Protein 6WT4 (pdb70)

Foldseek 3Di:
DVLLVLLCCCVPQAVVQQVVQVVVVPDPQAAEAEAQDQFLVCLDPVLVVLLVVLLVVQAWDWDWDAGDDDDDHPDRIYIWTDHPPDRYTYDYSPSLNCQLVVLPVPVVSRVVSNVSSVVNVVNNVVVCVVVVNPSHYFYAYSNRHTD/DVLLVLLCCCVVVPVVQQVVQVVVVPDVAAAEAEAADQDPVCLDPVLVVLLVVLLVVQQWDWDWGAGPDDDDDPDGIDTWTDHPPDSYTYDYSPSLNCLVVVHVSVSSVSSVVNVVSNVVVCVVVVNPSHYHYAYSNRHD

InterPro domains:
  IPR046876 Prokaryotic STING domain [PF20300] (81-212)

Structure (mmCIF, N/CA/C/O backbone):
data_6WT4
#
_entry.id   6WT4
#
_cell.length_a   121.848
_cell.length_b   121.848
_cell.length_c   48.160
_cell.angle_alpha   90.000
_cell.angle_beta   90.000
_cell.angle_gamma   90.000
#
_symmetry.space_group_name_H-M   'I 4'
#
loop_
_entity.id
_entity.type
_entity.pdbx_description
1 polymer 'Bacterial STING'
2 non-polymer "2-amino-9-[(2R,3R,3aS,5R,7aR,9R,10R,10aS,12R,14aR)-9-(6-amino-9H-purin-9-yl)-3,5,10,12-tetrahydroxy-5,12-dioxidooctahydro-2H,7H-difuro[3,2-d:3',2'-j][1,3,7,9,2,8]tetraoxadiphosphacyclododecin-2-yl]-1,9-dihydro-6H-purin-6-one"
3 non-polymer 'SULFATE ION'
4 water water
#
loop_
_atom_site.group_PDB
_atom_site.id
_atom_site.type_symbol
_atom_site.label_atom_id
_atom_site.label_alt_id
_atom_site.label_comp_id
_atom_site.label_asym_id
_atom_site.label_entity_id
_atom_site.label_seq_id
_atom_site.pdbx_PDB_ins_code
_atom_site.Cartn_x
_atom_site.Cartn_y
_atom_site.Cartn_z
_atom_site.occupancy
_atom_site.B_iso_or_equiv
_atom_site.auth_seq_id
_atom_site.auth_comp_id
_atom_site.auth_asym_id
_atom_site.auth_atom_id
_atom_site.pdbx_PDB_model_num
ATOM 1 N N . SER A 1 6 ? 63.18341 36.90180 34.04570 1.000 65.18287 79 SER A N 1
ATOM 2 C CA . SER A 1 6 ? 62.23774 37.94153 33.66125 1.000 58.96073 79 SER A CA 1
ATOM 3 C C . SER A 1 6 ? 60.85835 37.36690 33.36010 1.000 61.89741 79 SER A C 1
ATOM 4 O O . SER A 1 6 ? 60.73184 36.37447 32.63818 1.000 61.50400 79 SER A O 1
ATOM 7 N N . PRO A 1 7 ? 59.81761 37.99313 33.91393 1.000 51.02125 80 PRO A N 1
ATOM 8 C CA . PRO A 1 7 ? 58.45877 37.53038 33.59594 1.000 43.33600 80 PRO A CA 1
ATOM 9 C C . PRO A 1 7 ? 58.06625 37.86192 32.17446 1.000 38.17241 80 PRO A C 1
ATOM 10 O O . PRO A 1 7 ? 57.36822 37.07346 31.52236 1.000 41.60757 80 PRO A O 1
ATOM 14 N N . ALA A 1 8 ? 58.49054 39.02604 31.67726 1.000 34.38902 81 ALA A N 1
ATOM 15 C CA . ALA A 1 8 ? 58.12022 39.43362 30.32831 1.000 35.31321 81 ALA A CA 1
ATOM 16 C C . ALA A 1 8 ? 58.79197 38.56773 29.27580 1.000 37.32132 81 ALA A C 1
ATOM 17 O O . ALA A 1 8 ? 58.21299 38.33905 28.20982 1.000 33.72982 81 ALA A O 1
ATOM 19 N N . PHE A 1 9 ? 60.01464 38.09863 29.54284 1.000 35.76909 82 PHE A N 1
ATOM 20 C CA . PHE A 1 9 ? 60.67920 37.20936 28.59420 1.000 34.35139 82 PHE A CA 1
ATOM 21 C C . PHE A 1 9 ? 59.88667 35.92211 28.40886 1.000 35.01292 82 PHE A C 1
ATOM 22 O O . PHE A 1 9 ? 59.76454 35.41540 27.28871 1.000 34.68936 82 PHE A O 1
ATOM 30 N N . ALA A 1 10 ? 59.35138 35.37290 29.50091 1.000 37.71897 83 ALA A N 1
ATOM 31 C CA . ALA A 1 10 ? 58.54328 34.16215 29.39622 1.000 40.99296 83 ALA A CA 1
ATOM 32 C C . ALA A 1 10 ? 57.30179 34.40421 28.55191 1.000 37.10666 83 ALA A C 1
ATOM 33 O O . ALA A 1 10 ? 56.93490 33.56757 27.71688 1.000 32.83086 83 ALA A O 1
ATOM 35 N N . LEU A 1 11 ? 56.64619 35.54824 28.74716 1.000 34.92134 84 LEU A N 1
ATOM 36 C CA . LEU A 1 11 ? 55.45370 35.84438 27.96418 1.000 30.32882 84 LEU A CA 1
ATOM 37 C C . LEU A 1 11 ? 55.79679 36.02329 26.49192 1.000 33.67046 84 LEU A C 1
ATOM 38 O O . LEU A 1 11 ? 55.05790 35.55713 25.61983 1.000 32.25764 84 LEU A O 1
ATOM 43 N N . ALA A 1 12 ? 56.92730 36.67441 26.19577 1.000 30.47800 85 ALA A N 1
ATOM 44 C CA . ALA A 1 12 ? 57.35731 36.82395 24.80705 1.000 27.96893 85 ALA A CA 1
ATOM 45 C C . ALA A 1 12 ? 57.66824 35.47766 24.16968 1.000 31.23070 85 ALA A C 1
ATOM 46 O O . ALA A 1 12 ? 57.35928 35.25677 22.99362 1.000 30.85255 85 ALA A O 1
ATOM 48 N N . VAL A 1 13 ? 58.30670 34.57526 24.91879 1.000 31.01537 86 VAL A N 1
ATOM 49 C CA . VAL A 1 13 ? 58.65671 33.27174 24.35889 1.000 32.05388 86 VAL A CA 1
ATOM 50 C C . VAL A 1 13 ? 57.39782 32.49262 24.00220 1.000 32.87585 86 VAL A C 1
ATOM 51 O O . VAL A 1 13 ? 57.30426 31.89152 22.92320 1.000 38.68392 86 VAL A O 1
ATOM 55 N N . GLY A 1 14 ? 56.40887 32.49140 24.89622 1.000 33.78924 87 GLY A N 1
ATOM 56 C CA . GLY A 1 14 ? 55.16527 31.80075 24.59178 1.000 36.75091 87 GLY A CA 1
ATOM 57 C C . GLY A 1 14 ? 54.43581 32.42991 23.42199 1.000 38.85791 87 GLY A C 1
ATOM 58 O O . GLY A 1 14 ? 53.91045 31.72789 22.55446 1.000 35.49365 87 GLY A O 1
ATOM 59 N N . TYR A 1 15 ? 54.40939 33.76381 23.37558 1.000 35.55581 88 TYR A N 1
ATOM 60 C CA . TYR A 1 15 ? 53.78411 34.46513 22.26008 1.000 30.33000 88 TYR A CA 1
ATOM 61 C C . TYR A 1 15 ? 54.47522 34.13762 20.94247 1.000 35.53369 88 TYR A C 1
ATOM 62 O O . TYR A 1 15 ? 53.81292 33.93952 19.91810 1.000 35.16385 88 TYR A O 1
ATOM 71 N N . PHE A 1 16 ? 55.80504 34.05880 20.94612 1.000 33.47645 89 PHE A N 1
ATOM 72 C CA . PHE A 1 16 ? 56.50761 33.73654 19.70952 1.000 32.66423 89 PHE A CA 1
ATOM 73 C C . PHE A 1 16 ? 56.37467 32.25696 19.36828 1.000 33.86493 89 PHE A C 1
ATOM 74 O O . PHE A 1 16 ? 56.02207 31.90285 18.23707 1.000 37.27867 89 PHE A O 1
ATOM 82 N N . LYS A 1 17 ? 56.63628 31.37825 20.33840 1.000 35.49503 90 LYS A N 1
ATOM 83 C CA . LYS A 1 17 ? 56.72705 29.95489 20.02651 1.000 39.98823 90 LYS A CA 1
ATOM 84 C C . LYS A 1 17 ? 55.36473 29.31801 19.79387 1.000 42.25177 90 LYS A C 1
ATOM 85 O O . LYS A 1 17 ? 55.26323 28.35862 19.02188 1.000 40.41891 90 LYS A O 1
ATOM 91 N N . ASN A 1 18 ? 54.31528 29.81422 20.44112 1.000 33.61745 91 ASN A N 1
ATOM 92 C CA . ASN A 1 18 ? 52.99835 29.20550 20.30392 1.000 36.39426 91 ASN A CA 1
ATOM 93 C C . ASN A 1 18 ? 52.07640 29.95620 19.35339 1.000 41.42262 91 ASN A C 1
ATOM 94 O O . ASN A 1 18 ? 50.97668 29.46909 19.07641 1.000 37.41737 91 ASN A O 1
ATOM 99 N N . PHE A 1 19 ? 52.49184 31.11056 18.83122 1.000 36.02743 92 PHE A N 1
ATOM 100 C CA . PHE A 1 19 ? 51.59541 31.89901 17.99112 1.000 34.52206 92 PHE A CA 1
ATOM 101 C C . PHE A 1 19 ? 52.29739 32.46866 16.76120 1.000 37.10950 92 PHE A C 1
ATOM 102 O O . PHE A 1 19 ? 51.99177 32.06719 15.63439 1.000 37.56594 92 PHE A O 1
ATOM 110 N N . ILE A 1 20 ? 53.24419 33.39126 16.95808 1.000 35.57675 93 ILE A N 1
ATOM 111 C CA . ILE A 1 20 ? 53.86383 34.07369 15.82127 1.000 33.94914 93 ILE A CA 1
ATOM 112 C C . ILE A 1 20 ? 54.60685 33.08543 14.93112 1.000 36.71053 93 ILE A C 1
ATOM 113 O O . ILE A 1 20 ? 54.38927 33.03556 13.71373 1.000 41.49274 93 ILE A O 1
ATOM 118 N N . PHE A 1 21 ? 55.50879 32.29639 15.51690 1.000 35.57309 94 PHE A N 1
ATOM 119 C CA . PHE A 1 21 ? 56.31178 31.37854 14.70859 1.000 36.12600 94 PHE A CA 1
ATOM 120 C C . PHE A 1 21 ? 55.47055 30.32992 13.99167 1.000 37.08107 94 PHE A C 1
ATOM 121 O O . PHE A 1 21 ? 55.67814 30.13382 12.78164 1.000 39.83480 94 PHE A O 1
ATOM 129 N N . PRO A 1 22 ? 54.53893 29.62039 14.64518 1.000 40.84903 95 PRO A N 1
ATOM 130 C CA . PRO A 1 22 ? 53.69267 28.67929 13.88418 1.000 44.30923 95 PRO A CA 1
ATOM 131 C C . PRO A 1 22 ? 52.88562 29.34817 12.78722 1.000 39.81998 95 PRO A C 1
ATOM 132 O O . PRO A 1 22 ? 52.74386 28.78565 11.69418 1.000 42.80137 95 PRO A O 1
ATOM 136 N N . ALA A 1 23 ? 52.33892 30.53588 13.05645 1.000 38.30746 96 ALA A N 1
ATOM 137 C CA . ALA A 1 23 ? 51.50686 31.21351 12.06691 1.000 40.56869 96 ALA A CA 1
ATOM 138 C C . ALA A 1 23 ? 52.29898 31.53743 10.80682 1.000 40.99280 96 ALA A C 1
ATOM 139 O O . ALA A 1 23 ? 51.87958 31.20304 9.69264 1.000 44.18386 96 ALA A O 1
ATOM 141 N N . ILE A 1 24 ? 53.45537 32.18612 10.96309 1.000 39.85816 97 ILE A N 1
ATOM 142 C CA . ILE A 1 24 ? 54.21279 32.61367 9.79167 1.000 40.88351 97 ILE A CA 1
ATOM 143 C C . ILE A 1 24 ? 54.81263 31.41388 9.06783 1.000 46.40416 97 ILE A C 1
ATOM 144 O O . ILE A 1 24 ? 54.92656 31.41838 7.83574 1.000 48.15930 97 ILE A O 1
ATOM 149 N N . THR A 1 25 ? 55.17800 30.36041 9.80234 1.000 44.04080 98 THR A N 1
ATOM 150 C CA . THR A 1 25 ? 55.71943 29.16839 9.15731 1.000 43.79560 98 THR A CA 1
ATOM 151 C C . THR A 1 25 ? 54.64577 28.44704 8.35433 1.000 48.98225 98 THR A C 1
ATOM 152 O O . THR A 1 25 ? 54.90418 27.97775 7.23950 1.000 50.41411 98 THR A O 1
ATOM 156 N N . GLN A 1 26 ? 53.43239 28.35969 8.90142 1.000 47.86778 99 GLN A N 1
ATOM 157 C CA . GLN A 1 26 ? 52.33441 27.72141 8.18414 1.000 48.20774 99 GLN A CA 1
ATOM 158 C C . GLN A 1 26 ? 51.98022 28.49900 6.92335 1.000 55.62882 99 GLN A C 1
ATOM 159 O O . GLN A 1 26 ? 51.82797 27.91793 5.84201 1.000 60.58076 99 GLN A O 1
ATOM 165 N N . ILE A 1 27 ? 51.84375 29.82127 7.04831 1.000 50.22026 100 ILE A N 1
ATOM 166 C CA . ILE A 1 27 ? 51.43760 30.64885 5.91540 1.000 51.15173 100 ILE A CA 1
ATOM 167 C C . ILE A 1 27 ? 52.43944 30.52816 4.77463 1.000 51.72901 100 ILE A C 1
ATOM 168 O O . ILE A 1 27 ? 52.05893 30.47527 3.59834 1.000 59.42648 100 ILE A O 1
ATOM 173 N N . LYS A 1 28 ? 53.73372 30.48558 5.10041 1.000 54.61680 101 LYS A N 1
ATOM 174 C CA . LYS A 1 28 ? 54.74699 30.34444 4.05945 1.000 63.46203 101 LYS A CA 1
ATOM 175 C C . LYS A 1 28 ? 54.58678 29.02606 3.31412 1.000 68.81954 101 LYS A C 1
ATOM 176 O O . LYS A 1 28 ? 54.71595 28.97954 2.08512 1.000 75.99084 101 LYS A O 1
ATOM 182 N N . GLU A 1 29 ? 54.29131 27.94445 4.03934 1.000 68.90565 102 GLU A N 1
ATOM 183 C CA . GLU A 1 29 ? 54.09234 26.65605 3.38662 1.000 72.94083 102 GLU A CA 1
ATOM 184 C C . GLU A 1 29 ? 52.82578 26.64116 2.54271 1.000 74.46647 102 GLU A C 1
ATOM 185 O O . GLU A 1 29 ? 52.78288 25.96854 1.50700 1.000 74.82310 102 GLU A O 1
ATOM 191 N N . ASN A 1 30 ? 51.79351 27.37691 2.95752 1.000 77.67222 103 ASN A N 1
ATOM 192 C CA . ASN A 1 30 ? 50.54402 27.40932 2.20805 1.000 80.57882 103 ASN A CA 1
ATOM 193 C C . ASN A 1 30 ? 50.68071 28.08429 0.84911 1.000 83.42559 103 ASN A C 1
ATOM 194 O O . ASN A 1 30 ? 49.74498 28.00821 0.04571 1.000 82.96037 103 ASN A O 1
ATOM 199 N N . GLY A 1 31 ? 51.80413 28.74157 0.57240 1.000 89.92547 104 GLY A N 1
ATOM 200 C CA . GLY A 1 31 ? 52.02572 29.30503 -0.74400 1.000 93.51996 104 GLY A CA 1
ATOM 201 C C . GLY A 1 31 ? 52.40026 30.77223 -0.76374 1.000 97.13693 104 GLY A C 1
ATOM 202 O O . GLY A 1 31 ? 52.92492 31.26315 -1.76823 1.000 100.26829 104 GLY A O 1
ATOM 203 N N . GLU A 1 32 ? 52.13104 31.48886 0.32521 1.000 92.87897 105 GLU A N 1
ATOM 204 C CA . GLU A 1 32 ? 52.45117 32.90930 0.37177 1.000 88.50469 105 GLU A CA 1
ATOM 205 C C . GLU A 1 32 ? 53.95503 33.09780 0.53212 1.000 85.66362 105 GLU A C 1
ATOM 206 O O . GLU A 1 32 ? 54.57650 32.50382 1.41886 1.000 80.97300 105 GLU A O 1
ATOM 212 N N . VAL A 1 33 ? 54.54201 33.91681 -0.33995 1.000 84.83924 106 VAL A N 1
ATOM 213 C CA . VAL A 1 33 ? 55.99103 34.07905 -0.38973 1.000 87.92644 106 VAL A CA 1
ATOM 214 C C . VAL A 1 33 ? 56.41628 35.31265 0.39302 1.000 86.78080 106 VAL A C 1
ATOM 215 O O . VAL A 1 33 ? 57.53752 35.37284 0.90964 1.000 84.68714 106 VAL A O 1
ATOM 219 N N . ASN A 1 34 ? 55.53287 36.30315 0.49099 1.000 83.85567 107 ASN A N 1
ATOM 220 C CA . ASN A 1 34 ? 55.82915 37.54695 1.20297 1.000 82.11970 107 ASN A CA 1
ATOM 221 C C . ASN A 1 34 ? 54.69888 37.90862 2.16192 1.000 71.55437 107 ASN A C 1
ATOM 222 O O . ASN A 1 34 ? 54.10745 38.98792 2.06422 1.000 72.51930 107 ASN A O 1
ATOM 227 N N . PRO A 1 35 ? 54.37938 37.03566 3.11653 1.000 60.56046 108 PRO A N 1
ATOM 228 C CA . PRO A 1 35 ? 53.36315 37.38623 4.10812 1.000 57.27173 108 PRO A CA 1
ATOM 229 C C . PRO A 1 35 ? 53.94747 38.26216 5.20310 1.000 57.54708 108 PRO A C 1
ATOM 230 O O . PRO A 1 35 ? 55.11165 38.12916 5.58954 1.000 52.26855 108 PRO A O 1
ATOM 234 N N . LYS A 1 36 ? 53.11757 39.17747 5.69795 1.000 51.97925 109 LYS A N 1
ATOM 235 C CA . LYS A 1 36 ? 53.51776 40.12437 6.72907 1.000 50.44075 109 LYS A CA 1
ATOM 236 C C . LYS A 1 36 ? 52.58154 40.00966 7.92193 1.000 47.07268 109 LYS A C 1
ATOM 237 O O . LYS A 1 36 ? 51.35778 40.05195 7.76233 1.000 47.47758 109 LYS A O 1
ATOM 243 N N . ILE A 1 37 ? 53.15753 39.85279 9.10905 1.000 46.61074 110 ILE A N 1
ATOM 244 C CA . ILE A 1 37 ? 52.42749 39.96886 10.36382 1.000 40.32756 110 ILE A CA 1
ATOM 245 C C . ILE A 1 37 ? 52.95747 41.20147 11.07519 1.000 36.15310 110 ILE A C 1
ATOM 246 O O . ILE A 1 37 ? 54.13239 41.24998 11.46102 1.000 38.52643 110 ILE A O 1
ATOM 251 N N . CYS A 1 38 ? 52.10587 42.20316 11.23624 1.000 37.36692 111 CYS A N 1
ATOM 252 C CA . CYS A 1 38 ? 52.47463 43.40025 11.97372 1.000 38.04397 111 CYS A CA 1
ATOM 253 C C . CYS A 1 38 ? 51.96584 43.25530 13.39935 1.000 39.35049 111 CYS A C 1
ATOM 254 O O . CYS A 1 38 ? 50.77287 43.02210 13.61775 1.000 37.83772 111 CYS A O 1
ATOM 257 N N . ILE A 1 39 ? 52.87443 43.37072 14.35577 1.000 35.72245 112 ILE A N 1
ATOM 258 C CA . ILE A 1 39 ? 52.57515 43.19722 15.76967 1.000 35.99489 112 ILE A CA 1
ATOM 259 C C . ILE A 1 39 ? 52.46518 44.57849 16.39236 1.000 35.18496 112 ILE A C 1
ATOM 260 O O . ILE A 1 39 ? 53.42057 45.36375 16.34831 1.000 36.31263 112 ILE A O 1
ATOM 265 N N . TYR A 1 40 ? 51.30571 44.87832 16.97192 1.000 31.87348 113 TYR A N 1
ATOM 266 C CA . TYR A 1 40 ? 51.13861 46.14566 17.67350 1.000 30.57202 113 TYR A CA 1
ATOM 267 C C . TYR A 1 40 ? 52.14331 46.25755 18.81401 1.000 37.67848 113 TYR A C 1
ATOM 268 O O . TYR A 1 40 ? 52.30096 45.32926 19.61372 1.000 34.03800 113 TYR A O 1
ATOM 277 N N . LYS A 1 41 ? 52.83144 47.40055 18.88572 1.000 33.90785 114 LYS A N 1
ATOM 278 C CA . LYS A 1 41 ? 53.85567 47.64370 19.90123 1.000 32.10130 114 LYS A CA 1
ATOM 279 C C . LYS A 1 41 ? 53.48083 48.88487 20.70142 1.000 35.41995 114 LYS A C 1
ATOM 280 O O . LYS A 1 41 ? 53.87107 50.01163 20.34847 1.000 33.77764 114 LYS A O 1
ATOM 286 N N . PRO A 1 42 ? 52.72143 48.73227 21.78085 1.000 33.18606 115 PRO A N 1
ATOM 287 C CA . PRO A 1 42 ? 52.41403 49.88228 22.63124 1.000 37.85228 115 PRO A CA 1
ATOM 288 C C . PRO A 1 42 ? 53.61794 50.26595 23.47268 1.000 40.89839 115 PRO A C 1
ATOM 289 O O . PRO A 1 42 ? 54.51988 49.46348 23.72590 1.000 41.42966 115 PRO A O 1
ATOM 293 N N . LYS A 1 43 ? 53.62155 51.52224 23.89876 1.000 42.23978 116 LYS A N 1
ATOM 294 C CA . LYS A 1 43 ? 54.63735 52.04379 24.80530 1.000 49.70264 116 LYS A CA 1
ATOM 295 C C . LYS A 1 43 ? 54.10658 52.32506 26.19747 1.000 46.96992 116 LYS A C 1
ATOM 296 O O . LYS A 1 43 ? 54.75299 51.96810 27.18461 1.000 49.54166 116 LYS A O 1
ATOM 302 N N . HIS A 1 44 ? 52.93739 52.94336 26.29667 1.000 45.68622 117 HIS A N 1
ATOM 303 C CA . HIS A 1 44 ? 52.42891 53.46627 27.55261 1.000 43.34546 117 HIS A CA 1
ATOM 304 C C . HIS A 1 44 ? 51.34069 52.56903 28.12386 1.000 40.53265 117 HIS A C 1
ATOM 305 O O . HIS A 1 44 ? 50.66025 51.84148 27.39535 1.000 41.92854 117 HIS A O 1
ATOM 312 N N . PHE A 1 45 ? 51.17699 52.64565 29.44750 1.000 42.04277 118 PHE A N 1
ATOM 313 C CA . PHE A 1 45 ? 50.19117 51.81462 30.12787 1.000 41.56358 118 PHE A CA 1
ATOM 314 C C . PHE A 1 45 ? 48.79071 52.03120 29.56870 1.000 37.95582 118 PHE A C 1
ATOM 315 O O . PHE A 1 45 ? 48.02201 51.07840 29.42381 1.000 35.12911 118 PHE A O 1
ATOM 323 N N . ASP A 1 46 ? 48.43710 53.28070 29.25466 1.000 38.03280 119 ASP A N 1
ATOM 324 C CA . ASP A 1 46 ? 47.08716 53.57133 28.77754 1.000 33.52304 119 ASP A CA 1
ATOM 325 C C . ASP A 1 46 ? 46.78886 52.96717 27.41178 1.000 33.49099 119 ASP A C 1
ATOM 326 O O . ASP A 1 46 ? 45.61605 52.91256 27.02000 1.000 39.72655 119 ASP A O 1
ATOM 331 N N . GLU A 1 47 ? 47.79969 52.49799 26.68003 1.000 35.28672 120 GLU A N 1
ATOM 332 C CA . GLU A 1 47 ? 47.51861 51.80998 25.42720 1.000 34.85197 120 GLU A CA 1
ATOM 333 C C . GLU A 1 47 ? 46.98878 50.39974 25.64007 1.000 31.95891 120 GLU A C 1
ATOM 334 O O . GLU A 1 47 ? 46.54671 49.76932 24.67321 1.000 33.97708 120 GLU A O 1
ATOM 340 N N . LEU A 1 48 ? 47.01185 49.90084 26.87160 1.000 33.39305 121 LEU A N 1
ATOM 341 C CA . LEU A 1 48 ? 46.45372 48.59505 27.19411 1.000 38.12367 121 LEU A CA 1
ATOM 342 C C . LEU A 1 48 ? 45.01146 48.67225 27.68002 1.000 39.16375 121 LEU A C 1
ATOM 343 O O . LEU A 1 48 ? 44.44118 47.64126 28.04963 1.000 45.39183 121 LEU A O 1
ATOM 348 N N . THR A 1 49 ? 44.40498 49.85548 27.67936 1.000 37.27921 122 THR A N 1
ATOM 349 C CA . THR A 1 49 ? 43.05206 49.99549 28.19038 1.000 31.56959 122 THR A CA 1
ATOM 350 C C . THR A 1 49 ? 42.02096 49.63394 27.12407 1.000 31.80630 122 THR A C 1
ATOM 351 O O . THR A 1 49 ? 42.31909 49.53855 25.92951 1.000 36.61619 122 THR A O 1
ATOM 355 N N . SER A 1 50 ? 40.77633 49.44334 27.58035 1.000 38.43619 1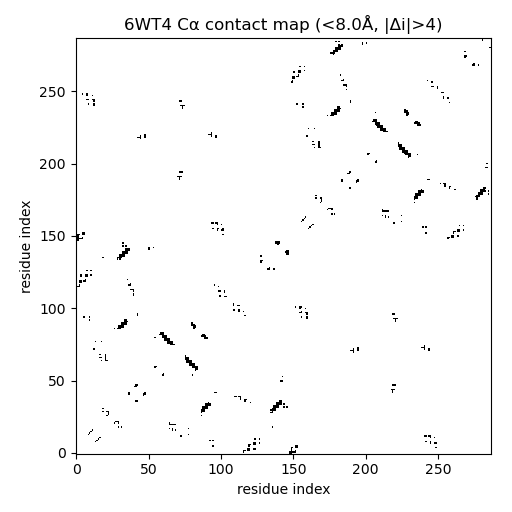23 SER A N 1
ATOM 356 C CA . SER A 1 50 ? 39.68551 49.13073 26.66345 1.000 39.63828 123 SER A CA 1
ATOM 357 C C . SER A 1 50 ? 39.49442 50.22642 25.62883 1.000 36.01233 123 SER A C 1
ATOM 358 O O . SER A 1 50 ? 39.13465 49.93644 24.48287 1.000 35.61010 123 SER A O 1
ATOM 361 N N . THR A 1 51 ? 39.72760 51.48517 26.01262 1.000 36.14014 124 THR A N 1
ATOM 362 C CA . THR A 1 51 ? 39.55651 52.58888 25.07546 1.000 41.19260 124 THR A CA 1
ATOM 363 C C . THR A 1 51 ? 40.49562 52.44866 23.88772 1.000 35.45419 124 THR A C 1
ATOM 364 O O . THR A 1 51 ? 40.07949 52.62337 22.73578 1.000 38.33025 124 THR A O 1
ATOM 368 N N . ASN A 1 52 ? 41.76172 52.10885 24.14467 1.000 32.30589 125 ASN A N 1
ATOM 369 C CA . ASN A 1 52 ? 42.71262 51.96190 23.04768 1.000 29.44638 125 ASN A CA 1
ATOM 370 C C . ASN A 1 52 ? 42.45786 50.68267 22.25988 1.000 30.92885 125 ASN A C 1
ATOM 371 O O . ASN A 1 52 ? 42.61683 50.66327 21.03466 1.000 32.23969 125 ASN A O 1
ATOM 376 N N . ILE A 1 53 ? 42.07092 49.60200 22.94293 1.000 33.79688 126 ILE A N 1
ATOM 377 C CA . ILE A 1 53 ? 41.72757 48.36711 22.23867 1.000 30.96016 126 ILE A CA 1
ATOM 378 C C . ILE A 1 53 ? 40.54177 48.59351 21.30976 1.000 35.08339 126 ILE A C 1
ATOM 379 O O . ILE A 1 53 ? 40.55260 48.16059 20.15006 1.000 33.93678 126 ILE A O 1
ATOM 384 N N . ASP A 1 54 ? 39.50433 49.28604 21.79659 1.000 33.56628 127 ASP A N 1
ATOM 385 C CA . ASP A 1 54 ? 38.35238 49.56966 20.94704 1.000 35.43368 127 ASP A CA 1
ATOM 386 C C . ASP A 1 54 ? 38.73356 50.46376 19.77473 1.000 37.92432 127 ASP A C 1
ATOM 387 O O . ASP A 1 54 ? 38.17413 50.32482 18.68177 1.000 36.44626 127 ASP A O 1
ATOM 392 N N . MET A 1 55 ? 39.68552 51.37622 19.97681 1.000 33.97921 128 MET A N 1
ATOM 393 C CA . MET A 1 55 ? 40.16176 52.20130 18.87049 1.000 34.31346 128 MET A CA 1
ATOM 394 C C . MET A 1 55 ? 40.77899 51.33449 17.78322 1.000 34.32699 128 MET A C 1
ATOM 395 O O . MET A 1 55 ? 40.50293 51.51674 16.59258 1.000 34.22736 128 MET A O 1
ATOM 400 N N . ILE A 1 56 ? 41.62531 50.38469 18.18034 1.000 33.31858 129 ILE A N 1
ATOM 401 C CA . ILE A 1 56 ? 42.30020 49.52712 17.21139 1.000 29.75906 129 ILE A CA 1
ATOM 402 C C . ILE A 1 56 ? 41.30188 48.61434 16.51394 1.000 33.17210 129 ILE A C 1
ATOM 403 O O . ILE A 1 56 ? 41.39071 48.38516 15.29939 1.000 37.78114 129 ILE A O 1
ATOM 408 N N . LYS A 1 57 ? 40.32255 48.09682 17.25796 1.000 32.33934 130 LYS A N 1
ATOM 409 C CA . LYS A 1 57 ? 39.31734 47.23435 16.64717 1.000 31.95259 130 LYS A CA 1
ATOM 410 C C . LYS A 1 57 ? 38.50418 47.98517 15.59945 1.000 32.71450 130 LYS A C 1
ATOM 411 O O . LYS A 1 57 ? 38.19774 47.43815 14.53142 1.000 36.44367 130 LYS A O 1
ATOM 417 N N . ALA A 1 58 ? 38.13665 49.23519 15.89029 1.000 38.95046 131 ALA A N 1
ATOM 418 C CA . ALA A 1 58 ? 37.44994 50.05517 14.89783 1.000 38.36199 131 ALA A CA 1
ATOM 419 C C . ALA A 1 58 ? 38.33844 50.29857 13.68624 1.000 36.44309 131 ALA A C 1
ATOM 420 O O . ALA A 1 58 ? 37.87893 50.22414 12.53900 1.000 39.59615 131 ALA A O 1
ATOM 422 N N . GLU A 1 59 ? 39.62059 50.57680 13.92836 1.000 35.80936 132 GLU A N 1
ATOM 423 C CA . GLU A 1 59 ? 40.55998 50.83946 12.84535 1.000 33.01627 132 GLU A CA 1
ATOM 424 C C . GLU A 1 59 ? 40.74773 49.61537 11.96245 1.000 34.86133 132 GLU A C 1
ATOM 425 O O . GLU A 1 59 ? 40.83342 49.73124 10.73408 1.000 34.68660 132 GLU A O 1
ATOM 431 N N . LEU A 1 60 ? 40.83138 48.43439 12.57306 1.000 32.63466 133 LEU A N 1
ATOM 432 C CA . LEU A 1 60 ? 40.91720 47.20785 11.79093 1.000 34.51949 133 LEU A CA 1
ATOM 433 C C . LEU A 1 60 ? 39.70968 47.05672 10.87609 1.000 37.27418 133 LEU A C 1
ATOM 434 O O . LEU A 1 60 ? 39.85400 46.72240 9.69533 1.000 34.22157 133 LEU A O 1
ATOM 439 N N . THR A 1 61 ? 38.51170 47.32798 11.39587 1.000 37.52557 134 THR A N 1
ATOM 440 C CA . THR A 1 61 ? 37.31508 47.24234 10.56754 1.000 39.05218 134 THR A CA 1
ATOM 441 C C . THR A 1 61 ? 37.35652 48.26125 9.43679 1.000 37.74173 134 THR A C 1
ATOM 442 O O . THR A 1 61 ? 37.04856 47.93308 8.28426 1.000 37.11729 134 THR A O 1
ATOM 446 N N . ASN A 1 62 ? 37.75362 49.49963 9.74499 1.000 38.39714 135 ASN A N 1
ATOM 447 C CA . ASN A 1 62 ? 37.79059 50.54167 8.72460 1.000 40.09263 135 ASN A CA 1
ATOM 448 C C . ASN A 1 62 ? 38.74175 50.17732 7.59396 1.000 40.19655 135 ASN A C 1
ATOM 449 O O . ASN A 1 62 ? 38.48012 50.49517 6.42895 1.000 46.23369 135 ASN A O 1
ATOM 454 N N . LYS A 1 63 ? 39.84779 49.51057 7.91570 1.000 35.46766 136 LYS A N 1
ATOM 455 C CA . LYS A 1 63 ? 40.83741 49.10786 6.92618 1.000 38.84908 136 LYS A CA 1
ATOM 456 C C . LYS A 1 63 ? 40.59700 47.70392 6.38572 1.000 41.82458 136 LYS A C 1
ATOM 457 O O . LYS A 1 63 ? 41.49440 47.13275 5.75889 1.000 40.80788 136 LYS A O 1
ATOM 463 N N . LYS A 1 64 ? 39.40982 47.14274 6.62097 1.000 40.98933 137 LYS A N 1
ATOM 464 C CA . LYS A 1 64 ? 38.96487 45.89109 6.00206 1.000 40.05380 137 LYS A CA 1
ATOM 465 C C . LYS A 1 64 ? 39.80101 44.68998 6.45123 1.000 42.48338 137 LYS A C 1
ATOM 466 O O . LYS A 1 64 ? 40.09783 43.79471 5.65716 1.000 41.03522 137 LYS A O 1
ATOM 472 N N . TYR A 1 65 ? 40.17580 44.65870 7.72711 1.000 36.04775 138 TYR A N 1
ATOM 473 C CA . TYR A 1 65 ? 40.71201 43.44634 8.33356 1.000 33.44157 138 TYR A CA 1
ATOM 474 C C . TYR A 1 65 ? 39.58117 42.61614 8.92517 1.000 34.41512 138 TYR A C 1
ATOM 475 O O . TYR A 1 65 ? 38.60084 43.15573 9.44261 1.000 40.62069 138 TYR A O 1
ATOM 484 N N . ASN A 1 66 ? 39.73515 41.29457 8.86609 1.000 33.17896 139 ASN A N 1
ATOM 485 C CA . ASN A 1 66 ? 38.79725 40.37441 9.49179 1.000 35.07799 139 ASN A CA 1
ATOM 486 C C . ASN A 1 66 ? 39.56596 39.32606 10.27779 1.000 36.77345 139 ASN A C 1
ATOM 487 O O . ASN A 1 66 ? 40.60644 38.84004 9.82555 1.000 36.95791 139 ASN A O 1
ATOM 492 N N . LEU A 1 67 ? 39.03810 38.96967 11.44709 1.000 34.86951 140 LEU A N 1
ATOM 493 C CA . LEU A 1 67 ? 39.60929 37.89001 12.24550 1.000 32.50701 140 LEU A CA 1
ATOM 494 C C . LEU A 1 67 ? 39.42362 36.56102 11.52287 1.000 33.74892 140 LEU A C 1
ATOM 495 O O . LEU A 1 67 ? 38.29047 36.13132 11.28243 1.000 32.26052 140 LEU A O 1
ATOM 500 N N . SER A 1 68 ? 40.53300 35.90220 11.18995 1.000 31.40034 141 SER A N 1
ATOM 501 C CA . SER A 1 68 ? 40.51273 34.71828 10.34143 1.000 36.02501 141 SER A CA 1
ATOM 502 C C . SER A 1 68 ? 41.35211 33.60597 10.95401 1.000 37.00120 141 SER A C 1
ATOM 503 O O . SER A 1 68 ? 42.22660 33.84024 11.78576 1.000 35.43456 141 SER A O 1
ATOM 506 N N . GLU A 1 69 ? 41.07610 32.37957 10.53015 1.000 36.91949 142 GLU A N 1
ATOM 507 C CA . GLU A 1 69 ? 41.75660 31.22172 11.08332 1.000 35.41619 142 GLU A CA 1
ATOM 508 C C . GLU A 1 69 ? 42.99868 30.87614 10.27469 1.000 37.20657 142 GLU A C 1
ATOM 509 O O . GLU A 1 69 ? 43.07667 31.13156 9.07004 1.000 37.44094 142 GLU A O 1
ATOM 515 N N . ILE A 1 70 ? 43.97515 30.28883 10.96072 1.000 38.14170 143 ILE A N 1
ATOM 516 C CA . ILE A 1 70 ? 45.11969 29.63578 10.33283 1.000 36.77904 143 ILE A CA 1
ATOM 517 C C . ILE A 1 70 ? 45.16657 28.21840 10.88749 1.000 38.28429 143 ILE A C 1
ATOM 518 O O . ILE A 1 70 ? 45.40959 28.02632 12.08588 1.000 37.03460 143 ILE A O 1
ATOM 523 N N . ASN A 1 71 ? 44.92150 27.22773 10.03049 1.000 42.02496 144 ASN A N 1
ATOM 524 C CA . ASN A 1 71 ? 44.97400 25.83657 10.45932 1.000 40.07469 144 ASN A CA 1
ATOM 525 C C . ASN A 1 71 ? 46.41210 25.33473 10.41467 1.000 40.99267 144 ASN A C 1
ATOM 526 O O . ASN A 1 71 ? 47.08395 25.44497 9.38533 1.000 43.93500 144 ASN A O 1
ATOM 531 N N . LEU A 1 72 ? 46.88435 24.78556 11.53132 1.000 43.41581 145 LEU A N 1
ATOM 532 C CA . LEU A 1 72 ? 48.27249 24.35962 11.64884 1.000 40.95920 145 LEU A CA 1
ATOM 533 C C . LEU A 1 72 ? 48.41600 22.89017 11.26928 1.000 45.51692 145 LEU A C 1
ATOM 534 O O . LEU A 1 72 ? 47.65042 22.04230 11.73676 1.000 49.66164 145 LEU A O 1
ATOM 539 N N . SER A 1 73 ? 49.40211 22.60139 10.41715 1.000 47.42146 146 SER A N 1
ATOM 540 C CA . SER A 1 73 ? 49.72858 21.24121 10.00703 1.000 55.71709 146 SER A CA 1
ATOM 541 C C . SER A 1 73 ? 51.19404 20.90192 10.24756 1.000 66.06917 146 SER A C 1
ATOM 542 O O . SER A 1 73 ? 51.64275 19.82234 9.84217 1.000 72.04198 146 SER A O 1
ATOM 545 N N . LEU A 1 74 ? 51.94576 21.78767 10.89282 1.000 66.33752 147 LEU A N 1
ATOM 546 C CA . LEU A 1 74 ? 53.38179 21.62931 11.04326 1.000 72.64138 147 LEU A CA 1
ATOM 547 C C . LEU A 1 74 ? 53.71095 20.63416 12.15358 1.000 78.83326 147 LEU A C 1
ATOM 548 O O . LEU A 1 74 ? 52.86509 20.25966 12.97085 1.000 81.64702 147 LEU A O 1
ATOM 553 N N . LYS A 1 75 ? 54.97116 20.20850 12.17419 1.000 80.73597 148 LYS A N 1
ATOM 554 C CA . LYS A 1 75 ? 55.48658 19.43941 13.29410 1.000 84.38396 148 LYS A CA 1
ATOM 555 C C . LYS A 1 75 ? 55.47678 20.28885 14.56234 1.000 79.01986 148 LYS A C 1
ATOM 556 O O . LYS A 1 75 ? 55.48268 21.52188 14.51790 1.000 77.29989 148 LYS A O 1
ATOM 562 N N . GLY A 1 76 ? 55.45608 19.61325 15.70777 1.000 80.21504 149 GLY A N 1
ATOM 563 C CA . GLY A 1 76 ? 55.54507 20.31456 16.97300 1.000 81.76571 149 GLY A CA 1
ATOM 564 C C . GLY A 1 76 ? 54.45814 19.97500 17.97126 1.000 81.39627 149 GLY A C 1
ATOM 565 O O . GLY A 1 76 ? 53.29110 19.80250 17.60456 1.000 77.20185 149 GLY A O 1
ATOM 566 N N . ALA A 1 77 ? 54.83981 19.87603 19.24339 1.000 81.22955 150 ALA A N 1
ATOM 567 C CA . ALA A 1 77 ? 53.87969 19.63345 20.31209 1.000 74.68447 150 ALA A CA 1
ATOM 568 C C . ALA A 1 77 ? 52.96947 20.84481 20.46115 1.000 68.30932 150 ALA A C 1
ATOM 569 O O . ALA A 1 77 ? 53.43864 21.94843 20.75794 1.000 61.05691 150 ALA A O 1
ATOM 571 N N . ARG A 1 78 ? 51.67035 20.64190 20.25576 1.000 66.52718 151 ARG A N 1
ATOM 572 C CA . ARG A 1 78 ? 50.72405 21.74789 20.24592 1.000 63.93530 151 ARG A CA 1
ATOM 573 C C . ARG A 1 78 ? 49.36903 21.25629 20.72672 1.000 58.86522 151 ARG A C 1
ATOM 574 O O . ARG A 1 78 ? 48.84254 20.27114 20.20224 1.000 62.56504 151 ARG A O 1
ATOM 582 N N . ALA A 1 79 ? 48.81160 21.94417 21.72489 1.000 57.43039 152 ALA A N 1
ATOM 583 C CA . ALA A 1 79 ? 47.47278 21.61278 22.19338 1.000 58.92072 152 ALA A CA 1
ATOM 584 C C . ALA A 1 79 ? 46.39860 22.29959 21.36198 1.000 56.18077 152 ALA A C 1
ATOM 585 O O . ALA A 1 79 ? 45.27828 21.78958 21.26213 1.000 57.45927 152 ALA A O 1
ATOM 587 N N A ARG A 1 80 ? 46.72055 23.43354 20.73546 0.467 60.94197 153 ARG A N 1
ATOM 588 N N B ARG A 1 80 ? 46.71298 23.46012 20.80158 0.533 60.90900 153 ARG A N 1
ATOM 589 C CA A ARG A 1 80 ? 45.77607 24.20815 19.93245 0.467 59.51813 153 ARG A CA 1
ATOM 590 C CA B ARG A 1 80 ? 45.82037 24.18342 19.91256 0.533 59.58420 153 ARG A CA 1
ATOM 591 C C A ARG A 1 80 ? 46.24547 24.21762 18.48239 0.467 58.84396 153 ARG A C 1
ATOM 592 C C B ARG A 1 80 ? 46.32469 24.01447 18.49045 0.533 59.31314 153 ARG A C 1
ATOM 593 O O A ARG A 1 80 ? 47.33026 24.72903 18.18618 0.467 60.26687 153 ARG A O 1
ATOM 594 O O B ARG A 1 80 ? 47.51983 24.17941 18.22839 0.533 62.97320 153 ARG A O 1
ATOM 609 N N . ASP A 1 81 ? 45.42214 23.67769 17.57885 1.000 51.29289 154 ASP A N 1
ATOM 610 C CA . ASP A 1 81 ? 45.78336 23.53104 16.17521 1.000 48.59004 154 ASP A CA 1
ATOM 611 C C . ASP A 1 81 ? 45.20633 24.61745 15.27426 1.000 44.67272 154 ASP A C 1
ATOM 612 O O . ASP A 1 81 ? 45.50509 24.62776 14.07608 1.000 49.48455 154 ASP A O 1
ATOM 617 N N . ILE A 1 82 ? 44.39765 25.52976 15.80420 1.000 42.53229 155 ILE A N 1
ATOM 618 C CA . ILE A 1 82 ? 43.81332 26.60986 15.01620 1.000 38.05776 155 ILE A CA 1
ATOM 619 C C . ILE A 1 82 ? 44.24415 27.92568 15.64364 1.000 36.70026 155 ILE A C 1
ATOM 620 O O . ILE A 1 82 ? 43.99706 28.15881 16.83306 1.000 41.53490 155 ILE A O 1
ATOM 625 N N . LEU A 1 83 ? 44.88753 28.77831 14.85170 1.000 35.99393 156 LEU A N 1
ATOM 626 C CA . LEU A 1 83 ? 45.22477 30.13166 15.26993 1.000 31.65937 156 LEU A CA 1
ATOM 627 C C . LEU A 1 83 ? 44.24004 31.11335 14.64803 1.000 30.96126 156 LEU A C 1
ATOM 628 O O . LEU A 1 83 ? 43.68786 30.86267 13.57630 1.000 37.35373 156 LEU A O 1
ATOM 633 N N . THR A 1 84 ? 44.01861 32.23467 15.33229 1.000 34.66990 157 THR A N 1
ATOM 634 C CA . THR A 1 84 ? 43.14938 33.29796 14.84250 1.000 35.10156 157 THR A CA 1
ATOM 635 C C . THR A 1 84 ? 43.95320 34.58981 14.74561 1.000 32.22393 157 THR A C 1
ATOM 636 O O . THR A 1 84 ? 44.61755 34.98297 15.70915 1.000 38.52019 157 THR A O 1
ATOM 640 N N . LEU A 1 85 ? 43.89249 35.24205 13.58233 1.000 31.72847 158 LEU A N 1
ATOM 641 C CA . LEU A 1 85 ? 44.69313 36.42950 13.29182 1.000 35.95543 158 LEU A CA 1
ATOM 642 C C . LEU A 1 85 ? 43.86144 37.41443 12.48534 1.000 32.31743 158 LEU A C 1
ATOM 643 O O . LEU A 1 85 ? 43.12134 37.00829 11.58774 1.000 38.37775 158 LEU A O 1
ATOM 648 N N . ASN A 1 86 ? 44.00551 38.70867 12.77757 1.000 32.75999 159 ASN A N 1
ATOM 649 C CA . ASN A 1 86 ? 43.40756 39.72150 11.91658 1.000 30.59193 159 ASN A CA 1
ATOM 650 C C . ASN A 1 86 ? 44.12210 39.73087 10.57200 1.000 36.00571 159 ASN A C 1
ATOM 651 O O . ASN A 1 86 ? 45.34879 39.83841 10.51845 1.000 39.08212 159 ASN A O 1
ATOM 656 N N . LYS A 1 87 ? 43.35742 39.62016 9.48558 1.000 34.21944 160 LYS A N 1
ATOM 657 C CA . LYS A 1 87 ? 43.90946 39.50755 8.13921 1.000 35.60601 160 LYS A CA 1
ATOM 658 C C . LYS A 1 87 ? 43.26234 40.54475 7.23727 1.000 39.71826 160 LYS A C 1
ATOM 659 O O . LYS A 1 87 ? 42.03520 40.68822 7.23756 1.000 36.76792 160 LYS A O 1
ATOM 665 N N . LYS A 1 88 ? 44.07764 41.25695 6.46197 1.000 40.39003 161 LYS A N 1
ATOM 666 C CA . LYS A 1 88 ? 43.52600 42.24263 5.54388 1.000 44.62715 161 LYS A CA 1
ATOM 667 C C . LYS A 1 88 ? 42.87552 41.54552 4.35797 1.000 44.44043 161 LYS A C 1
ATOM 668 O O . LYS A 1 88 ? 43.36860 40.52634 3.86744 1.000 47.37102 161 LYS A O 1
ATOM 674 N N . SER A 1 89 ? 41.75694 42.10417 3.90312 1.000 44.42374 162 SER A N 1
ATOM 675 C CA . SER A 1 89 ? 40.96953 41.47785 2.84964 1.000 51.80430 162 SER A CA 1
ATOM 676 C C . SER A 1 89 ? 41.78301 41.31503 1.57111 1.000 57.08674 162 SER A C 1
ATOM 677 O O . SER A 1 89 ? 42.35701 42.27988 1.05762 1.000 58.03278 162 SER A O 1
ATOM 680 N N . LYS A 1 90 ? 41.83230 40.08222 1.06569 1.000 61.13942 163 LYS A N 1
ATOM 681 C CA . LYS A 1 90 ? 42.45165 39.72147 -0.20788 1.000 70.91492 163 LYS A CA 1
ATOM 682 C C . LYS A 1 90 ? 43.95690 39.97126 -0.24024 1.000 72.02173 163 LYS A C 1
ATOM 683 O O . LYS A 1 90 ? 44.58113 39.81725 -1.29725 1.000 70.61800 163 LYS A O 1
ATOM 689 N N . ILE A 1 91 ? 44.56281 40.33988 0.88531 1.000 68.59143 164 ILE A N 1
ATOM 690 C CA . ILE A 1 91 ? 45.96129 40.74846 0.93265 1.000 71.85573 164 ILE A CA 1
ATOM 691 C C . ILE A 1 91 ? 46.68253 39.92262 1.98965 1.000 70.39517 164 ILE A C 1
ATOM 692 O O . ILE A 1 91 ? 46.10625 39.58609 3.03035 1.000 75.07582 164 ILE A O 1
ATOM 697 N N . HIS A 1 92 ? 47.94510 39.59113 1.71595 1.000 64.27358 165 HIS A N 1
ATOM 698 C CA . HIS A 1 92 ? 48.73472 38.73612 2.59373 1.000 67.82393 165 HIS A CA 1
ATOM 699 C C . HIS A 1 92 ? 49.35547 39.52789 3.73877 1.000 63.03348 165 HIS A C 1
ATOM 700 O O . HIS A 1 92 ? 50.56236 39.42759 3.98344 1.000 58.07455 165 HIS A O 1
ATOM 707 N N . SER A 1 93 ? 48.54971 40.31901 4.44299 1.000 59.31866 166 SER A N 1
ATOM 708 C CA . SER A 1 93 ? 49.01799 41.08686 5.58811 1.000 51.62755 166 SER A CA 1
ATOM 709 C C . SER A 1 93 ? 48.15075 40.76114 6.79190 1.000 47.05628 166 SER A C 1
ATOM 710 O O . SER A 1 93 ? 46.92838 40.64552 6.67118 1.000 39.78599 166 SER A O 1
ATOM 713 N N . TYR A 1 94 ? 48.78852 40.61598 7.95020 1.000 42.84203 167 TYR A N 1
ATOM 714 C CA . TYR A 1 94 ? 48.10000 40.26147 9.18022 1.000 43.60271 167 TYR A CA 1
ATOM 715 C C . TYR A 1 94 ? 48.48885 41.23028 10.28660 1.000 37.59902 167 TYR A C 1
ATOM 716 O O . TYR A 1 94 ? 49.52177 41.90151 10.22148 1.000 39.67485 167 TYR A O 1
ATOM 725 N N . PHE A 1 95 ? 47.64354 41.29217 11.31355 1.000 34.49182 168 PHE A N 1
ATOM 726 C CA . PHE A 1 95 ? 47.86389 42.17305 12.44903 1.000 34.08109 168 PHE A CA 1
ATOM 727 C C . PHE A 1 95 ? 47.48819 41.44631 13.72914 1.000 34.90007 168 PHE A C 1
ATOM 728 O O . PHE A 1 95 ? 46.52954 40.67132 13.75263 1.000 36.35989 168 PHE A O 1
ATOM 736 N N . ASP A 1 96 ? 48.24654 41.68837 14.79091 1.000 29.43771 169 ASP A N 1
ATOM 737 C CA . ASP A 1 96 ? 47.84963 41.19019 16.09766 1.000 34.44080 169 ASP A CA 1
ATOM 738 C C . ASP A 1 96 ? 48.19254 42.18460 17.19300 1.000 36.38756 169 ASP A C 1
ATOM 739 O O . ASP A 1 96 ? 49.27463 42.78091 17.19603 1.000 32.10670 169 ASP A O 1
ATOM 744 N N . PHE A 1 97 ? 47.23399 42.36524 18.10432 1.000 29.22114 170 PHE A N 1
ATOM 745 C CA . PHE A 1 97 ? 47.4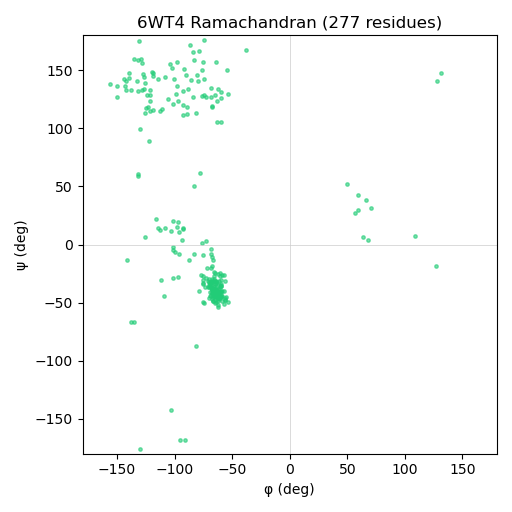4477 43.02806 19.38336 1.000 28.60937 170 PHE A CA 1
ATOM 746 C C . PHE A 1 97 ? 47.77890 41.94095 20.39986 1.000 33.01694 170 PHE A C 1
ATOM 747 O O . PHE A 1 97 ? 46.89478 41.13346 20.73571 1.000 28.16584 170 PHE A O 1
ATOM 755 N N . PRO A 1 98 ? 49.02211 41.86571 20.91541 1.000 33.86552 171 PRO A N 1
ATOM 756 C CA . PRO A 1 98 ? 49.38330 40.75558 21.81520 1.000 30.79892 171 PRO A CA 1
ATOM 757 C C . PRO A 1 98 ? 48.51542 40.69602 23.06351 1.000 28.75197 171 PRO A C 1
ATOM 758 O O . PRO A 1 98 ? 48.65152 41.51080 23.98377 1.000 28.63623 171 PRO A O 1
ATOM 762 N N . ASN A 1 99 ? 47.60352 39.71818 23.08644 1.000 30.47006 172 ASN A N 1
ATOM 763 C CA . ASN A 1 99 ? 46.65851 39.59159 24.19106 1.000 29.07938 172 ASN A CA 1
ATOM 764 C C . ASN A 1 99 ? 47.37593 39.36815 25.51541 1.000 27.14320 172 ASN A C 1
ATOM 765 O O . ASN A 1 99 ? 46.93142 39.84902 26.56239 1.000 30.89687 172 ASN A O 1
ATOM 770 N N . THR A 1 100 ? 48.49462 38.64253 25.48629 1.000 30.83844 173 THR A N 1
ATOM 771 C CA . THR A 1 100 ? 49.24059 38.35306 26.70768 1.000 28.06783 173 THR A CA 1
ATOM 772 C C . THR A 1 100 ? 49.64291 39.61953 27.46605 1.000 29.51967 173 THR A C 1
ATOM 773 O O . THR A 1 100 ? 49.69819 39.60927 28.70306 1.000 30.84629 173 THR A O 1
ATOM 777 N N . LEU A 1 101 ? 49.88492 40.72966 26.75574 1.000 33.05322 174 LEU A N 1
ATOM 778 C CA . LEU A 1 101 ? 50.24362 41.98056 27.42637 1.000 37.31984 174 LEU A CA 1
ATOM 779 C C . LEU A 1 101 ? 49.16725 42.43600 28.40335 1.000 35.35320 174 LEU A C 1
ATOM 780 O O . LEU A 1 101 ? 49.46782 43.13001 29.37988 1.000 37.48584 174 LEU A O 1
ATOM 785 N N . LEU A 1 102 ? 47.91876 42.04810 28.17185 1.000 34.47636 175 LEU A N 1
ATOM 786 C CA . LEU A 1 102 ? 46.82069 42.46674 29.03154 1.000 34.73126 175 LEU A CA 1
ATOM 787 C C . LEU A 1 102 ? 46.77990 41.72352 30.35979 1.000 41.95346 175 LEU A C 1
ATOM 788 O O . LEU A 1 102 ? 45.88240 41.98430 31.16751 1.000 42.19126 175 LEU A O 1
ATOM 793 N N . SER A 1 103 ? 47.72309 40.81483 30.60852 1.000 40.38383 176 SER A N 1
ATOM 794 C CA . SER A 1 103 ? 47.86723 40.17214 31.90775 1.000 41.50060 176 SER A CA 1
ATOM 795 C C . SER A 1 103 ? 48.91858 40.83967 32.78450 1.000 40.12134 176 SER A C 1
ATOM 796 O O . SER A 1 103 ? 49.01720 40.50717 33.97174 1.000 44.09153 176 SER A O 1
ATOM 799 N N . LEU A 1 104 ? 49.68899 41.78249 32.23543 1.000 40.71560 177 LEU A N 1
ATOM 800 C CA . LEU A 1 104 ? 50.82311 42.34223 32.96441 1.000 40.61672 177 LEU A CA 1
ATOM 801 C C . LEU A 1 104 ? 50.37699 43.10076 34.20972 1.000 51.18451 177 LEU A C 1
ATOM 802 O O . LEU A 1 104 ? 51.01695 43.00227 35.26360 1.000 51.30964 177 LEU A O 1
ATOM 807 N N . TYR A 1 105 ? 49.28756 43.86753 34.11259 1.000 51.65054 178 TYR A N 1
ATOM 808 C CA . TYR A 1 105 ? 48.81280 44.60454 35.28015 1.000 49.32164 178 TYR A CA 1
ATOM 809 C C . TYR A 1 105 ? 48.44078 43.65348 36.40958 1.000 49.57618 178 TYR A C 1
ATOM 810 O O . TYR A 1 105 ? 48.80975 43.87265 37.56813 1.000 49.83121 178 TYR A O 1
ATOM 819 N N . SER A 1 106 ? 47.70479 42.58775 36.08747 1.000 48.14136 179 SER A N 1
ATOM 820 C CA . SER A 1 106 ? 47.35965 41.59446 37.09838 1.000 56.77432 179 SER A CA 1
ATOM 821 C C . SER A 1 106 ? 48.60824 40.97913 37.71332 1.000 53.67592 179 SER A C 1
ATOM 822 O O . SER A 1 106 ? 48.67171 40.77078 38.93080 1.000 54.26391 179 SER A O 1
ATOM 825 N N . TYR A 1 107 ? 49.61557 40.68877 36.88709 1.000 47.46875 180 TYR A N 1
ATOM 826 C CA . TYR A 1 107 ? 50.85840 40.12455 37.40313 1.000 45.61667 180 TYR A CA 1
ATOM 827 C C . TYR A 1 107 ? 51.53107 41.07594 38.38904 1.000 50.99829 180 TYR A C 1
ATOM 828 O O . TYR A 1 107 ? 51.96851 40.66191 39.46887 1.000 53.45367 180 TYR A O 1
ATOM 837 N N . VAL A 1 108 ? 51.62400 42.35948 38.03235 1.000 53.74138 181 VAL A N 1
ATOM 838 C CA . VAL A 1 108 ? 52.30419 43.32687 38.89199 1.000 54.51351 181 VAL A CA 1
ATOM 839 C C . VAL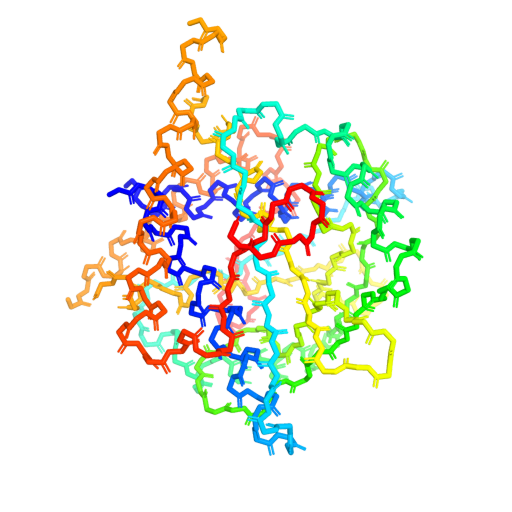 A 1 108 ? 51.55553 43.50181 40.20950 1.000 60.19839 181 VAL A C 1
ATOM 840 O O . VAL A 1 108 ? 52.16870 43.64559 41.27453 1.000 62.23184 181 VAL A O 1
ATOM 844 N N . ASP A 1 109 ? 50.22916 43.49016 40.16440 1.000 66.52520 182 ASP A N 1
ATOM 845 C CA . ASP A 1 109 ? 49.42673 43.59496 41.37771 1.000 83.26377 182 ASP A CA 1
ATOM 846 C C . ASP A 1 109 ? 49.47727 42.30248 42.18701 1.000 84.39362 182 ASP A C 1
ATOM 847 O O . ASP A 1 109 ? 50.42620 42.06285 42.93495 1.000 84.38863 182 ASP A O 1
ATOM 852 N N . SER A 1 120 ? 51.46850 52.03195 45.28764 1.000 101.14737 193 SER A N 1
ATOM 853 C CA . SER A 1 120 ? 50.45984 52.91230 44.70900 1.000 106.09862 193 SER A CA 1
ATOM 854 C C . SER A 1 120 ? 50.10426 52.47891 43.29023 1.000 108.88980 193 SER A C 1
ATOM 855 O O . SER A 1 120 ? 50.79861 51.65818 42.68986 1.000 104.78123 193 SER A O 1
ATOM 858 N N . GLU A 1 121 ? 49.01583 53.04065 42.75733 1.000 104.87726 194 GLU A N 1
ATOM 859 C CA . GLU A 1 121 ? 48.56200 52.65423 41.42524 1.000 103.18149 194 GLU A CA 1
ATOM 860 C C . GLU A 1 121 ? 49.47410 53.19377 40.33095 1.000 101.53273 194 GLU A C 1
ATOM 861 O O . GLU A 1 121 ? 49.58489 52.58048 39.26337 1.000 102.99101 194 GLU A O 1
ATOM 867 N N . LEU A 1 122 ? 50.13285 54.32816 40.56948 1.000 94.59479 195 LEU A N 1
ATOM 868 C CA . LEU A 1 122 ? 51.01154 54.89299 39.55319 1.000 87.90968 195 LEU A CA 1
ATOM 869 C C . LEU A 1 122 ? 52.32567 54.13066 39.45051 1.000 82.06384 195 LEU A C 1
ATOM 870 O O . LEU A 1 122 ? 52.88414 54.01454 38.35381 1.000 78.60880 195 LEU A O 1
ATOM 875 N N . LYS A 1 123 ? 52.82984 53.60600 40.56975 1.000 80.06958 196 LYS A N 1
ATOM 876 C CA . LYS A 1 123 ? 54.08529 52.86232 40.53760 1.000 81.49391 196 LYS A CA 1
ATOM 877 C C . LYS A 1 123 ? 53.94631 51.58581 39.71864 1.000 71.60668 196 LYS A C 1
ATOM 878 O O . LYS A 1 123 ? 54.84640 51.23296 38.94703 1.000 63.10863 196 LYS A O 1
ATOM 884 N N . LYS A 1 124 ? 52.82240 50.88198 39.87539 1.000 70.61910 197 LYS A N 1
ATOM 885 C CA . LYS A 1 124 ? 52.60687 49.64825 39.13000 1.000 73.94081 197 LYS A CA 1
ATOM 886 C C . LYS A 1 124 ? 52.49294 49.90692 37.63616 1.000 64.03710 197 LYS A C 1
ATOM 887 O O . LYS A 1 124 ? 52.88249 49.05454 36.83200 1.000 59.62061 197 LYS A O 1
ATOM 893 N N . LYS A 1 125 ? 51.96558 51.06949 37.24297 1.000 59.60511 198 LYS A N 1
ATOM 894 C CA . LYS A 1 125 ? 51.85434 51.37097 35.81986 1.000 57.85941 198 LYS A CA 1
ATOM 895 C C . LYS A 1 125 ? 53.22806 51.52016 35.18025 1.000 54.45404 198 LYS A C 1
ATOM 896 O O . LYS A 1 125 ? 53.43826 51.08253 34.04354 1.000 51.98978 198 LYS A O 1
ATOM 902 N N . LYS A 1 126 ? 54.17985 52.12379 35.89733 1.000 57.77374 199 LYS A N 1
ATOM 903 C CA . LYS A 1 126 ? 55.52899 52.25788 35.35752 1.000 61.51678 199 LYS A CA 1
ATOM 904 C C . LYS A 1 126 ? 56.25139 50.91751 35.30848 1.000 58.53958 199 LYS A C 1
ATOM 905 O O . LYS A 1 126 ? 57.08846 50.69928 34.42544 1.000 55.37202 199 LYS A O 1
ATOM 911 N N . PHE A 1 127 ? 55.95040 50.01352 36.24285 1.000 56.14306 200 PHE A N 1
ATOM 912 C CA . PHE A 1 127 ? 56.50926 48.66985 36.16025 1.000 56.57332 200 PHE A CA 1
ATOM 913 C C . PHE A 1 127 ? 55.93520 47.91551 34.96654 1.000 50.62303 200 PHE A C 1
ATOM 914 O O . PHE A 1 127 ? 56.65329 47.16589 34.29626 1.000 46.92991 200 PHE A O 1
ATOM 922 N N . VAL A 1 128 ? 54.64265 48.10180 34.68622 1.000 46.79882 201 VAL A N 1
ATOM 923 C CA . VAL A 1 128 ? 54.04499 47.49843 33.49684 1.000 39.62857 201 VAL A CA 1
ATOM 924 C C . VAL A 1 128 ? 54.76150 47.98465 32.24335 1.000 41.94959 201 VAL A C 1
ATOM 925 O O . VAL A 1 128 ? 55.02076 47.20886 31.31757 1.000 38.39343 201 VAL A O 1
ATOM 929 N N . GLU A 1 129 ? 55.10794 49.27464 32.19911 1.000 43.16896 202 GLU A N 1
ATOM 930 C CA . GLU A 1 129 ? 55.76242 49.81494 31.01199 1.000 44.36230 202 GLU A CA 1
ATOM 931 C C . GLU A 1 129 ? 57.17146 49.25831 30.84207 1.000 42.57779 202 GLU A C 1
ATOM 932 O O . GLU A 1 129 ? 57.63151 49.08247 29.70697 1.000 42.48358 202 GLU A O 1
ATOM 938 N N . LEU A 1 130 ? 57.86651 48.97288 31.94567 1.000 40.37617 203 LEU A N 1
ATOM 939 C CA . LEU A 1 130 ? 59.17070 48.32639 31.83641 1.000 45.51578 203 LEU A CA 1
ATOM 940 C C . LEU A 1 130 ? 59.02934 46.89194 31.34682 1.000 39.96881 203 LEU A C 1
ATOM 941 O O . LEU A 1 130 ? 59.87064 46.40627 30.58148 1.000 43.63696 203 LEU A O 1
ATOM 946 N N . LEU A 1 131 ? 57.97650 46.19624 31.78126 1.000 38.29961 204 LEU A N 1
ATOM 947 C CA . LEU A 1 131 ? 57.75581 44.83287 31.30750 1.000 36.21496 204 LEU A CA 1
ATOM 948 C C . LEU A 1 131 ? 57.40173 44.81730 29.82790 1.000 36.96068 204 LEU A C 1
ATOM 949 O O . LEU A 1 131 ? 57.82455 43.91563 29.09362 1.000 36.66261 204 LEU A O 1
ATOM 954 N N . ILE A 1 132 ? 56.62544 45.80630 29.37333 1.000 35.58271 205 ILE A N 1
ATOM 955 C CA . ILE A 1 132 ? 56.35121 45.94232 27.94507 1.000 35.23232 205 ILE A CA 1
ATOM 956 C C . ILE A 1 132 ? 57.65392 46.06445 27.16765 1.000 37.36279 205 ILE A C 1
ATOM 957 O O . ILE A 1 132 ? 57.88207 45.34558 26.18892 1.000 35.73080 205 ILE A O 1
ATOM 962 N N . GLU A 1 133 ? 58.52661 46.98356 27.58982 1.000 34.26069 206 GLU A N 1
ATOM 963 C CA . GLU A 1 133 ? 59.80505 47.15438 26.90683 1.000 38.52771 206 GLU A CA 1
ATOM 964 C C . GLU A 1 133 ? 60.57330 45.84039 26.83514 1.000 38.91582 206 GLU A C 1
ATOM 965 O O . GLU A 1 133 ? 61.09943 45.47468 25.77813 1.000 40.14890 206 GLU A O 1
ATOM 971 N N . GLN A 1 134 ? 60.62160 45.10148 27.94270 1.000 34.43529 207 GLN A N 1
ATOM 972 C CA . GLN A 1 134 ? 61.38113 43.85574 27.96220 1.000 34.89772 207 GLN A CA 1
ATOM 973 C C . GLN A 1 134 ? 60.70897 42.78170 27.11690 1.000 38.30519 207 GLN A C 1
ATOM 974 O O . GLN A 1 134 ? 61.39059 41.97180 26.47576 1.000 34.37299 207 GLN A O 1
ATOM 980 N N . PHE A 1 135 ? 59.37507 42.76715 27.09633 1.000 34.29706 208 PHE A N 1
ATOM 981 C CA . PHE A 1 135 ? 58.64606 41.85261 26.22202 1.000 36.12968 208 PHE A CA 1
ATOM 982 C C . PHE A 1 135 ? 59.10751 42.00065 24.77868 1.000 35.88453 208 PHE A C 1
ATOM 983 O O . PHE A 1 135 ? 59.42750 41.01105 24.10765 1.000 34.17041 208 PHE A O 1
ATOM 991 N N . TYR A 1 136 ? 59.16384 43.24354 24.28964 1.000 34.67366 209 TYR A N 1
ATOM 992 C CA . TYR A 1 136 ? 59.55106 43.47366 22.90295 1.000 33.99533 209 TYR A CA 1
ATOM 993 C C . TYR A 1 136 ? 61.04566 43.29637 22.69714 1.000 34.16445 209 TYR A C 1
ATOM 994 O O . TYR A 1 136 ? 61.47475 42.94013 21.59351 1.000 35.15521 209 TYR A O 1
ATOM 1003 N N . LEU A 1 137 ? 61.84639 43.51647 23.74164 1.000 36.17037 210 LEU A N 1
ATOM 1004 C CA . LEU A 1 137 ? 63.26811 43.20444 23.65790 1.000 36.87589 210 LEU A CA 1
ATOM 1005 C C . LEU A 1 137 ? 63.47680 41.72652 23.34416 1.000 37.94118 210 LEU A C 1
ATOM 1006 O O . LEU A 1 137 ? 64.22856 41.37168 22.42862 1.000 38.78135 210 LEU A O 1
ATOM 1011 N N . LYS A 1 138 ? 62.79509 40.84847 24.08445 1.000 38.53834 211 LYS A N 1
ATOM 1012 C CA . LYS A 1 138 ? 62.91089 39.41434 23.82952 1.000 33.95246 211 LYS A CA 1
ATOM 1013 C C . LYS A 1 138 ? 62.25272 39.02754 22.51123 1.000 32.41500 211 LYS A C 1
ATOM 1014 O O . LYS A 1 138 ? 62.81211 38.23760 21.74235 1.000 36.27086 211 LYS A O 1
ATOM 1020 N N . LEU A 1 139 ? 61.05400 39.55331 22.23774 1.000 31.83902 212 LEU A N 1
ATOM 1021 C CA . LEU A 1 139 ? 60.36263 39.20064 21.00217 1.000 35.64720 212 LEU A CA 1
ATOM 1022 C C . LEU A 1 139 ? 61.19389 39.58552 19.78138 1.000 41.62152 212 LEU A C 1
ATOM 1023 O O . LEU A 1 139 ? 61.32337 38.80590 18.83161 1.000 34.18582 212 LEU A O 1
ATOM 1028 N N . ASN A 1 140 ? 61.78279 40.78223 19.79266 1.000 36.47190 213 ASN A N 1
ATOM 1029 C CA . ASN A 1 140 ? 62.62438 41.17582 18.67030 1.000 34.87306 213 ASN A CA 1
ATOM 1030 C C . ASN A 1 140 ? 63.83165 40.25542 18.54444 1.000 40.40935 213 ASN A C 1
ATOM 1031 O O . ASN A 1 140 ? 64.23699 39.90323 17.43024 1.000 40.64637 213 ASN A O 1
ATOM 1036 N N . GLU A 1 141 ? 64.41883 39.85122 19.67548 1.000 37.20724 214 GLU A N 1
ATOM 1037 C CA . GLU A 1 141 ? 65.54798 38.92704 19.61803 1.000 36.61124 214 GLU A CA 1
ATOM 1038 C C . GLU A 1 141 ? 65.14974 37.62791 18.93496 1.000 38.27477 214 GLU A C 1
ATOM 1039 O O . GLU A 1 141 ? 65.87497 37.12545 18.06826 1.000 39.79810 214 GLU A O 1
ATOM 1045 N N . LEU A 1 142 ? 63.98818 37.08220 19.30108 1.000 37.58760 215 LEU A N 1
ATOM 1046 C CA . LEU A 1 142 ? 63.53065 35.82644 18.71392 1.000 38.83523 215 LEU A CA 1
ATOM 1047 C C . LEU A 1 142 ? 63.27031 35.97494 17.22037 1.000 42.76105 215 LEU A C 1
ATOM 1048 O O . LEU A 1 142 ? 63.58023 35.07190 16.43709 1.000 41.50875 215 LEU A O 1
ATOM 1053 N N . ILE A 1 143 ? 62.70588 37.11009 16.80536 1.000 36.81661 216 ILE A N 1
ATOM 1054 C CA . ILE A 1 143 ? 62.47440 37.34768 15.38303 1.000 42.83875 216 ILE A CA 1
ATOM 1055 C C . ILE A 1 143 ? 63.79547 37.34382 14.61810 1.000 42.13849 216 ILE A C 1
ATOM 1056 O O . ILE A 1 143 ? 63.92895 36.68716 13.57680 1.000 43.27114 216 ILE A O 1
ATOM 1061 N N . GLN A 1 144 ? 64.80067 38.05884 15.13318 1.000 39.75468 217 GLN A N 1
ATOM 1062 C CA . GLN A 1 144 ? 66.08197 38.13392 14.43461 1.000 37.44535 217 GLN A CA 1
ATOM 1063 C C . GLN A 1 144 ? 66.79007 36.78548 14.42384 1.000 43.94909 217 GLN A C 1
ATOM 1064 O O . GLN A 1 144 ? 67.41245 36.41125 13.42073 1.000 43.93530 217 GLN A O 1
ATOM 1070 N N . GLU A 1 145 ? 66.70979 36.04111 15.52858 1.000 42.51416 218 GLU A N 1
ATOM 1071 C CA . GLU A 1 145 ? 67.40278 34.76025 15.60474 1.000 49.02466 218 GLU A CA 1
ATOM 1072 C C . GLU A 1 145 ? 66.79709 33.71993 14.67562 1.000 49.35641 218 GLU A C 1
ATOM 1073 O O . GLU A 1 145 ? 67.46908 32.73908 14.34091 1.000 51.48890 218 GLU A O 1
ATOM 1079 N N . ASN A 1 146 ? 65.55421 33.91457 14.24521 1.000 43.15866 219 ASN A N 1
ATOM 1080 C CA . ASN A 1 146 ? 64.92465 33.05278 13.25796 1.000 41.84042 219 ASN A CA 1
ATOM 1081 C C . ASN A 1 146 ? 64.88286 33.69485 11.88022 1.000 44.46695 219 ASN A C 1
ATOM 1082 O O . ASN A 1 146 ? 64.19147 33.18609 10.99335 1.000 49.65649 219 ASN A O 1
ATOM 1087 N N . ASN A 1 147 ? 65.60696 34.79969 11.68872 1.000 42.40622 220 ASN A N 1
ATOM 1088 C CA . ASN A 1 147 ? 65.69777 35.49118 10.40190 1.000 46.34766 220 ASN A CA 1
ATOM 1089 C C . ASN A 1 147 ? 64.31154 35.73592 9.80583 1.000 42.80103 220 ASN A C 1
ATOM 1090 O O . ASN A 1 147 ? 64.02868 35.39508 8.65575 1.000 46.18712 220 ASN A O 1
ATOM 1095 N N . LEU A 1 148 ? 63.43523 36.34067 10.60613 1.000 39.02688 221 LEU A N 1
ATOM 1096 C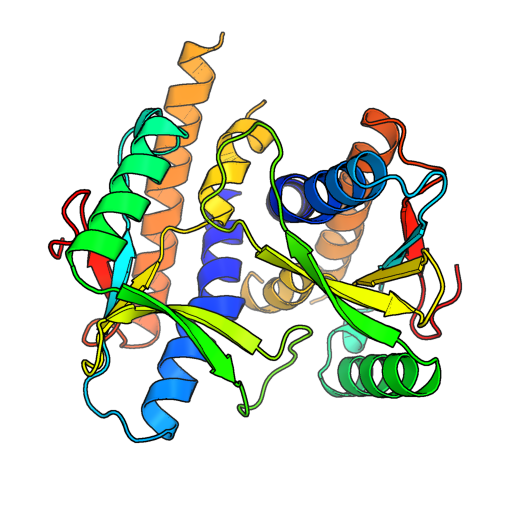 CA . LEU A 1 148 ? 62.05732 36.57641 10.19855 1.000 38.81310 221 LEU A CA 1
ATOM 1097 C C . LEU A 1 148 ? 61.73073 38.05473 10.01979 1.000 41.99033 221 LEU A C 1
ATOM 1098 O O . LEU A 1 148 ? 60.55407 38.40064 9.88166 1.000 45.11257 221 LEU A O 1
ATOM 1103 N N . THR A 1 149 ? 62.73958 38.93386 9.98882 1.000 49.99385 222 THR A N 1
ATOM 1104 C CA . THR A 1 149 ? 62.46134 40.36753 9.97123 1.000 48.40864 222 THR A CA 1
ATOM 1105 C C . THR A 1 149 ? 61.75267 40.80781 8.69641 1.000 51.80627 222 THR A C 1
ATOM 1106 O O . THR A 1 149 ? 61.06197 41.83295 8.71095 1.000 49.25749 222 THR A O 1
ATOM 1110 N N . ASN A 1 150 ? 61.88683 40.05022 7.60550 1.000 50.08126 223 ASN A N 1
ATOM 1111 C CA . ASN A 1 150 ? 61.19053 40.39317 6.37221 1.000 55.97078 223 ASN A CA 1
ATOM 1112 C C . ASN A 1 150 ? 59.69566 40.13231 6.46581 1.000 54.47469 223 ASN A C 1
ATOM 1113 O O . ASN A 1 150 ? 58.93198 40.69607 5.67550 1.000 57.98395 223 ASN A O 1
ATOM 1118 N N . ASN A 1 151 ? 59.26320 39.29360 7.40701 1.000 47.09173 224 ASN A N 1
ATOM 1119 C CA . ASN A 1 151 ? 57.85882 38.93871 7.54556 1.000 47.77616 224 ASN A CA 1
ATOM 1120 C C . ASN A 1 151 ? 57.20659 39.46397 8.81328 1.000 46.89886 224 ASN A C 1
ATOM 1121 O O . ASN A 1 151 ? 56.00440 39.73190 8.80098 1.000 42.73870 224 ASN A O 1
ATOM 1126 N N . ILE A 1 152 ? 57.95370 39.60743 9.90397 1.000 46.28205 225 ILE A N 1
ATOM 1127 C CA . ILE A 1 152 ? 57.40083 40.02462 11.18899 1.000 40.59233 225 ILE A CA 1
ATOM 1128 C C . ILE A 1 152 ? 57.91920 41.42252 11.49464 1.000 44.02301 225 ILE A C 1
ATOM 1129 O O . ILE A 1 152 ? 59.13105 41.62149 11.65705 1.000 46.60504 225 ILE A O 1
ATOM 1134 N N . THR A 1 153 ? 57.00888 42.39052 11.57622 1.000 41.79778 226 THR A N 1
ATOM 1135 C CA . THR A 1 153 ? 57.35840 43.76209 11.91343 1.000 49.25731 226 THR A CA 1
ATOM 1136 C C . THR A 1 153 ? 56.43810 44.25932 13.02008 1.000 48.99061 226 THR A C 1
ATOM 1137 O O . THR A 1 153 ? 55.49750 43.57716 13.43429 1.000 41.54994 226 THR A O 1
ATOM 1141 N N . PHE A 1 154 ? 56.71593 45.46740 13.49799 1.000 47.31149 227 PHE A N 1
ATOM 1142 C CA . PHE A 1 154 ? 55.96791 46.06429 14.59310 1.000 43.96918 227 PHE A CA 1
ATOM 1143 C C . PHE A 1 154 ? 55.20351 47.28437 14.09952 1.000 50.56651 227 PHE A C 1
ATOM 1144 O O . PHE A 1 154 ? 55.69519 48.03607 13.25231 1.000 49.76779 227 PHE A O 1
ATOM 1152 N N . CYS A 1 155 ? 53.99377 47.46493 14.62845 1.000 44.35296 228 CYS A N 1
ATOM 1153 C CA . CYS A 1 155 ? 53.06610 48.49204 14.18088 1.000 41.22984 228 CYS A CA 1
ATOM 1154 C C . CYS A 1 155 ? 52.72652 49.43712 15.32216 1.000 42.42054 228 CYS A C 1
ATOM 1155 O O . CYS A 1 155 ? 52.67930 49.03585 16.48813 1.000 39.94849 228 CYS A O 1
ATOM 1158 N N . ASP A 1 156 ? 52.47008 50.69782 14.97487 1.000 52.32351 229 ASP A N 1
ATOM 1159 C CA . ASP A 1 156 ? 52.06983 51.69049 15.95830 1.000 53.91806 229 ASP A CA 1
ATOM 1160 C C . ASP A 1 156 ? 50.54588 51.70765 16.07018 1.000 54.10575 229 ASP A C 1
ATOM 1161 O O . ASP A 1 156 ? 49.85438 50.83273 15.54084 1.000 52.86964 229 ASP A O 1
ATOM 1166 N N . LYS A 1 157 ? 50.01148 52.72503 16.75212 1.000 55.68559 230 LYS A N 1
ATOM 1167 C CA . LYS A 1 157 ? 48.56925 52.82696 16.95632 1.000 58.81591 230 LYS A CA 1
ATOM 1168 C C . LYS A 1 157 ? 47.80505 52.91917 15.64428 1.000 55.91527 230 LYS A C 1
ATOM 1169 O O . LYS A 1 157 ? 46.61454 52.59354 15.60147 1.000 55.57504 230 LYS A O 1
ATOM 1175 N N . ASN A 1 158 ? 48.44959 53.38753 14.57695 1.000 56.24323 231 ASN A N 1
ATOM 1176 C CA . ASN A 1 158 ? 47.78315 53.58396 13.29791 1.000 56.28618 231 ASN A CA 1
ATOM 1177 C C . ASN A 1 158 ? 48.07941 52.46312 12.31081 1.000 54.52432 231 ASN A C 1
ATOM 1178 O O . ASN A 1 158 ? 47.91562 52.65390 11.10112 1.000 54.53079 231 ASN A O 1
ATOM 1183 N N . LEU A 1 159 ? 48.50882 51.30128 12.80733 1.000 53.02501 232 LEU A N 1
ATOM 1184 C CA . LEU A 1 159 ? 48.85443 50.14548 11.97537 1.000 51.25214 232 LEU A CA 1
ATOM 1185 C C . LEU A 1 159 ? 49.93153 50.48149 10.94880 1.000 56.79983 232 LEU A C 1
ATOM 1186 O O . LEU A 1 159 ? 49.99976 49.86679 9.88025 1.000 59.32218 232 LEU A O 1
ATOM 1191 N N . GLN A 1 160 ? 50.77488 51.45944 11.26418 1.000 55.93440 233 GLN A N 1
ATOM 1192 C CA . GLN A 1 160 ? 51.92472 51.80273 10.44312 1.000 58.14821 233 GLN A CA 1
ATOM 1193 C C . GLN A 1 160 ? 53.16598 51.14346 11.02702 1.000 56.37771 233 GLN A C 1
ATOM 1194 O O . GLN A 1 160 ? 53.36184 51.14292 12.24578 1.000 52.25722 233 GLN A O 1
ATOM 1200 N N . GLY A 1 161 ? 53.99482 50.57532 10.15200 1.000 59.02283 234 GLY A N 1
ATOM 1201 C CA . GLY A 1 161 ? 55.20340 49.89080 10.56939 1.000 56.92616 234 GLY A CA 1
ATOM 1202 C C . GLY A 1 161 ? 56.10886 50.73876 11.43809 1.000 59.84843 234 GLY A C 1
ATOM 1203 O O . GLY A 1 161 ? 56.12720 51.96636 11.30465 1.000 63.31827 234 GLY A O 1
ATOM 1204 N N . LEU A 1 162 ? 56.85643 50.09048 12.33071 1.000 65.61667 235 LEU A N 1
ATOM 1205 C CA . LEU A 1 162 ? 57.71914 50.77037 13.29722 1.000 69.03278 235 LEU A CA 1
ATOM 1206 C C . LEU A 1 162 ? 56.88864 51.69345 14.18887 1.000 71.45562 235 LEU A C 1
ATOM 1207 O O . LEU A 1 162 ? 56.25645 51.24609 15.14800 1.000 65.29795 235 LEU A O 1
ATOM 1212 N N . SER B 1 6 ? 59.09265 32.41978 39.11758 1.000 66.32926 79 SER B N 1
ATOM 1213 C CA . SER B 1 6 ? 58.57933 33.71771 38.68663 1.000 67.83633 79 SER B CA 1
ATOM 1214 C C . SER B 1 6 ? 58.11629 33.73123 37.21847 1.000 66.49570 79 SER B C 1
ATOM 1215 O O . SER B 1 6 ? 57.02176 34.22558 36.93436 1.000 62.64305 79 SER B O 1
ATOM 1218 N N . PRO B 1 7 ? 58.92311 33.20617 36.28095 1.000 55.45068 80 PRO B N 1
ATOM 1219 C CA . PRO B 1 7 ? 58.41079 33.09370 34.90411 1.000 51.04551 80 PRO B CA 1
ATOM 1220 C C . PRO B 1 7 ? 57.19907 32.18638 34.80684 1.000 50.87723 80 PRO B C 1
ATOM 1221 O O . PRO B 1 7 ? 56.26864 32.47628 34.04459 1.000 50.80397 80 PRO B O 1
ATOM 1225 N N . ALA B 1 8 ? 57.18366 31.09235 35.57261 1.000 49.16284 81 ALA B N 1
ATOM 1226 C CA . ALA B 1 8 ? 56.01277 30.22640 35.59950 1.000 49.94997 81 ALA B CA 1
ATOM 1227 C C . ALA B 1 8 ? 54.80890 30.94498 36.19151 1.000 44.06864 81 ALA B C 1
ATOM 1228 O O . ALA B 1 8 ? 53.66794 30.66989 35.80348 1.000 44.77682 81 ALA B O 1
ATOM 1230 N N . PHE B 1 9 ? 55.03971 31.86812 37.12753 1.000 42.41468 82 PHE B N 1
ATOM 1231 C CA . PHE B 1 9 ? 53.93316 32.63969 37.68492 1.000 47.29408 82 PHE B CA 1
ATOM 1232 C C . PHE B 1 9 ? 53.32615 33.56455 36.63884 1.000 47.15004 82 PHE B C 1
ATOM 1233 O O . PHE B 1 9 ? 52.09941 33.70282 36.56201 1.000 45.16612 82 PHE B O 1
ATOM 1241 N N . ALA B 1 10 ? 54.17007 34.20720 35.82714 1.000 40.32023 83 ALA B N 1
ATOM 1242 C CA . ALA B 1 10 ? 53.66619 35.06750 34.76171 1.000 41.49778 83 ALA B CA 1
ATOM 1243 C C . ALA B 1 10 ? 52.80210 34.27982 33.78628 1.000 38.73286 83 ALA B C 1
ATOM 1244 O O . ALA B 1 10 ? 51.72306 34.73248 33.38916 1.000 35.67622 83 ALA B O 1
ATOM 1246 N N . LEU B 1 11 ? 53.26265 33.09161 33.38762 1.000 35.38228 84 LEU B N 1
ATOM 1247 C CA . LEU B 1 11 ? 52.47291 32.27013 32.47486 1.000 37.80173 84 LEU B CA 1
ATOM 1248 C C . LEU B 1 11 ? 51.14894 31.85745 33.10763 1.000 38.72436 84 LEU B C 1
ATOM 1249 O O . LEU B 1 11 ? 50.10646 31.86435 32.44296 1.000 38.67755 84 LEU B O 1
ATOM 1254 N N . ALA B 1 12 ? 51.16831 31.49640 34.39269 1.000 36.67445 85 ALA B N 1
ATOM 1255 C CA . ALA B 1 12 ? 49.93930 31.07380 35.05695 1.000 40.07460 85 ALA B CA 1
ATOM 1256 C C . ALA B 1 12 ? 48.95878 32.23150 35.20048 1.000 41.14370 85 ALA B C 1
ATOM 1257 O O . ALA B 1 12 ? 47.74605 32.04395 35.05589 1.000 40.02005 85 ALA B O 1
ATOM 1259 N N . VAL B 1 13 ? 49.46238 33.43544 35.48378 1.000 34.03705 86 VAL B N 1
ATOM 1260 C CA . VAL B 1 13 ? 48.58583 34.59957 35.59544 1.000 35.29157 86 VAL B CA 1
ATOM 1261 C C . VAL B 1 13 ? 47.91648 34.89031 34.25829 1.000 35.52248 86 VAL B C 1
ATOM 1262 O O . VAL B 1 13 ? 46.70824 35.14287 34.19185 1.000 40.06355 86 VAL B O 1
ATOM 1266 N N . GLY B 1 14 ? 48.68946 34.85366 33.17118 1.000 36.24972 87 GLY B N 1
ATOM 1267 C CA . GLY B 1 14 ? 48.10180 35.08169 31.86163 1.000 33.01260 87 GLY B CA 1
ATOM 1268 C C . GLY B 1 14 ? 47.10204 34.00667 31.48358 1.000 35.76538 87 GLY B C 1
ATOM 1269 O O . GLY B 1 14 ? 46.06032 34.29241 30.88860 1.000 33.87243 87 GLY B O 1
ATOM 1270 N N . TYR B 1 15 ? 47.40467 32.75503 31.82966 1.000 35.08008 88 TYR B N 1
ATOM 1271 C CA . TYR B 1 15 ? 46.47644 31.65991 31.56436 1.000 31.19070 88 TYR B CA 1
ATOM 1272 C C . TYR B 1 15 ? 45.17605 31.84334 32.33747 1.000 37.46490 88 TYR B C 1
ATOM 1273 O O . TYR B 1 15 ? 44.08366 31.61165 31.80224 1.000 36.36620 88 TYR B O 1
ATOM 1282 N N . PHE B 1 16 ? 45.27040 32.27271 33.59545 1.000 35.34341 89 PHE B N 1
ATOM 1283 C CA . PHE B 1 16 ? 44.07169 32.46945 34.40177 1.000 37.30042 89 PHE B CA 1
ATOM 1284 C C . PHE B 1 16 ? 43.32416 33.73136 33.98940 1.000 38.48100 89 PHE B C 1
ATOM 1285 O O . PHE B 1 16 ? 42.11177 33.69359 33.75007 1.000 36.96906 89 PHE B O 1
ATOM 1293 N N . LYS B 1 17 ? 44.03460 34.85638 33.89032 1.000 36.51627 90 LYS B N 1
ATOM 1294 C CA . LYS B 1 17 ? 43.36984 36.13467 33.65832 1.000 37.11566 90 LYS B CA 1
ATOM 1295 C C . LYS B 1 17 ? 42.78408 36.22120 32.25532 1.000 34.15446 90 LYS B C 1
ATOM 1296 O O . LYS B 1 17 ? 41.70767 36.79590 32.06461 1.000 34.17753 90 LYS B O 1
ATOM 1302 N N . ASN B 1 18 ? 43.46304 35.65213 31.25974 1.000 33.35880 91 ASN B N 1
ATOM 1303 C CA . ASN B 1 18 ? 43.02742 35.80386 29.87782 1.000 31.19203 91 ASN B CA 1
ATOM 1304 C C . ASN B 1 18 ? 42.25904 34.60017 29.34555 1.000 31.13993 91 ASN B C 1
ATOM 1305 O O . ASN B 1 18 ? 41.71866 34.67441 28.23686 1.000 32.33351 91 ASN B O 1
ATOM 1310 N N . PHE B 1 19 ? 42.16516 33.50957 30.10155 1.000 30.40189 92 PHE B N 1
ATOM 1311 C CA . PHE B 1 19 ? 41.46282 32.35199 29.56274 1.000 33.06553 92 PHE B CA 1
ATOM 1312 C C . PHE B 1 19 ? 40.51713 31.71072 30.57292 1.000 34.10235 92 PHE B C 1
ATOM 1313 O O . PHE B 1 19 ? 39.29464 31.75706 30.39593 1.000 34.28058 92 PHE B O 1
ATOM 1321 N N . ILE B 1 20 ? 41.06070 31.13111 31.64341 1.000 32.80685 93 ILE B N 1
ATOM 1322 C CA . ILE B 1 20 ? 40.23631 30.33773 32.55534 1.000 35.00493 93 ILE B CA 1
ATOM 1323 C C . ILE B 1 20 ? 39.18799 31.21105 33.23655 1.000 37.21831 93 ILE B C 1
ATOM 1324 O O . ILE B 1 20 ? 37.99819 30.86883 33.27282 1.000 35.56294 93 ILE B O 1
ATOM 1329 N N . PHE B 1 21 ? 39.61416 32.35176 33.79404 1.000 35.91585 94 PHE B N 1
ATOM 1330 C CA . PHE B 1 21 ? 38.67798 33.18384 34.54926 1.000 36.66721 94 PHE B CA 1
ATOM 1331 C C . PHE B 1 21 ? 37.60817 33.80850 33.66501 1.000 40.19478 94 PHE B C 1
ATOM 1332 O O . PHE B 1 21 ? 36.42215 33.75489 34.04219 1.000 36.61840 94 PHE B O 1
ATOM 1340 N N . PRO B 1 22 ? 37.91962 34.41247 32.50886 1.000 35.72399 95 PRO B N 1
ATOM 1341 C CA . PRO B 1 22 ? 36.82628 34.89800 31.65228 1.000 34.55151 95 PRO B CA 1
ATOM 1342 C C . PRO B 1 22 ? 35.94243 33.77956 31.13476 1.000 32.54795 95 PRO B C 1
ATOM 1343 O O . PRO B 1 22 ? 34.72883 33.97758 30.98920 1.000 32.05415 95 PRO B O 1
ATOM 1347 N N . ALA B 1 23 ? 36.50248 32.59693 30.87474 1.000 30.90574 96 ALA B N 1
ATOM 1348 C CA . ALA B 1 23 ? 35.67088 31.51095 30.37024 1.000 29.39269 96 ALA B CA 1
ATOM 1349 C C . ALA B 1 23 ? 34.63708 31.09464 31.40611 1.000 30.65220 96 ALA B C 1
ATOM 1350 O O . ALA B 1 23 ? 33.44068 31.00930 31.10352 1.000 32.04847 96 ALA B O 1
ATOM 1352 N N . ILE B 1 24 ? 35.07586 30.83745 32.64126 1.000 34.45024 97 ILE B N 1
ATOM 1353 C CA . ILE B 1 24 ? 34.12998 30.36430 33.64819 1.000 36.53250 97 ILE B CA 1
ATOM 1354 C C . ILE B 1 24 ? 33.15578 31.47117 34.03407 1.000 35.60444 97 ILE B C 1
ATOM 1355 O O . ILE B 1 24 ? 31.97729 31.20225 34.30520 1.000 34.68726 97 ILE B O 1
ATOM 1360 N N . THR B 1 25 ? 33.61059 32.72571 34.04304 1.000 31.69654 98 THR B N 1
ATOM 1361 C CA . THR B 1 25 ? 32.71812 33.83079 34.37911 1.000 35.19000 98 THR B CA 1
ATOM 1362 C C . THR B 1 25 ? 31.64560 34.00933 33.31517 1.000 35.00422 98 THR B C 1
ATOM 1363 O O . THR B 1 25 ? 30.47570 34.25653 33.63854 1.000 34.35575 98 THR B O 1
ATOM 1367 N N . GLN B 1 26 ? 32.02321 33.86631 32.04301 1.000 33.51845 99 GLN B N 1
ATOM 1368 C CA . GLN B 1 26 ? 31.05965 34.02481 30.95999 1.000 35.72183 99 GLN B CA 1
ATOM 1369 C C . GLN B 1 26 ? 30.01579 32.91735 30.98207 1.000 34.40272 99 GLN B C 1
ATOM 1370 O O . GLN B 1 26 ? 28.81374 33.18748 30.89446 1.000 36.69929 99 GLN B O 1
ATOM 1376 N N . ILE B 1 27 ? 30.45025 31.65849 31.09076 1.000 35.27842 100 ILE B N 1
ATOM 1377 C CA . ILE B 1 27 ? 29.46900 30.58191 31.01881 1.000 33.50036 100 ILE B CA 1
ATOM 1378 C C . ILE B 1 27 ? 28.54331 30.61427 32.22899 1.000 35.80200 100 ILE B C 1
ATOM 1379 O O . ILE B 1 27 ? 27.36427 30.26606 32.11724 1.000 35.37802 100 ILE B O 1
ATOM 1384 N N . LYS B 1 28 ? 29.03607 31.05599 33.39027 1.000 33.94940 101 LYS B N 1
ATOM 1385 C CA . LYS B 1 28 ? 28.13858 31.25579 34.52657 1.000 35.77378 101 LYS B CA 1
ATOM 1386 C C . LYS B 1 28 ? 27.15723 32.38899 34.25678 1.000 38.45556 101 LYS B C 1
ATOM 1387 O O . LYS B 1 28 ? 25.96378 32.27124 34.56284 1.000 40.04944 101 LYS B O 1
ATOM 1393 N N . GLU B 1 29 ? 27.64519 33.49731 33.69229 1.000 36.04928 102 GLU B N 1
ATOM 1394 C CA . GLU B 1 29 ? 26.76024 34.58962 33.30234 1.000 38.20388 102 GLU B CA 1
ATOM 1395 C C . GLU B 1 29 ? 25.73479 34.12202 32.27850 1.000 40.19451 102 GLU B C 1
ATOM 1396 O O . GLU B 1 29 ? 24.58201 34.57389 32.29119 1.000 42.20390 102 GLU B O 1
ATOM 1402 N N . ASN B 1 30 ? 26.13409 33.21154 31.38559 1.000 34.17924 103 ASN B N 1
ATOM 1403 C CA . ASN B 1 30 ? 25.21911 32.66345 30.39040 1.000 34.25812 103 ASN B CA 1
ATOM 1404 C C . ASN B 1 30 ? 24.14818 31.77294 31.00362 1.000 36.04934 103 ASN B C 1
ATOM 1405 O O . ASN B 1 30 ? 23.22177 31.37522 30.29350 1.000 38.86746 103 ASN B O 1
ATOM 1410 N N . GLY B 1 31 ? 24.24638 31.44855 32.28752 1.000 29.65952 104 GLY B N 1
ATOM 1411 C CA . GLY B 1 31 ? 23.21558 30.67325 32.94911 1.000 30.18548 104 GLY B CA 1
ATOM 1412 C C . GLY B 1 31 ? 23.59856 29.25505 33.29972 1.000 36.78566 104 GLY B C 1
ATOM 1413 O O . GLY B 1 31 ? 22.72945 28.48948 33.73327 1.000 35.22292 104 GLY B O 1
ATOM 1414 N N . GLU B 1 32 ? 24.85853 28.86938 33.11921 1.000 36.04112 105 GLU B N 1
ATOM 1415 C CA . GLU B 1 32 ? 25.31287 27.56011 33.57398 1.000 35.14577 105 GLU B CA 1
ATOM 1416 C C . GLU B 1 32 ? 25.61182 27.66537 35.06456 1.000 31.67132 105 GLU B C 1
ATOM 1417 O O . GLU B 1 32 ? 26.54090 28.37063 35.47200 1.000 36.67243 105 GLU B O 1
ATOM 1423 N N . VAL B 1 33 ? 24.81851 26.96909 35.88141 1.000 32.12811 106 VAL B N 1
ATOM 1424 C CA . VAL B 1 33 ? 24.86743 27.17602 37.32421 1.000 35.02360 106 VAL B CA 1
ATOM 1425 C C . VAL B 1 33 ? 26.05504 26.45972 37.94890 1.000 38.36428 106 VAL B C 1
ATOM 1426 O O . VAL B 1 33 ? 26.70006 26.98299 38.86605 1.000 37.59940 106 VAL B O 1
ATOM 1430 N N . ASN B 1 34 ? 26.35789 25.25202 37.48799 1.000 35.05150 107 ASN B N 1
ATOM 1431 C CA . ASN B 1 34 ? 27.42071 24.43759 38.07340 1.000 34.21590 107 ASN B CA 1
ATOM 1432 C C . ASN B 1 34 ? 28.32891 23.87266 36.98244 1.000 35.65384 107 ASN B C 1
ATOM 1433 O O . ASN B 1 34 ? 28.46340 22.65286 36.83799 1.000 35.57362 107 ASN B O 1
ATOM 1438 N N . PRO B 1 35 ? 28.98183 24.73431 36.20212 1.000 33.19426 108 PRO B N 1
ATOM 1439 C CA . PRO B 1 35 ? 29.88689 24.23311 35.16649 1.000 33.41036 108 PRO B CA 1
ATOM 1440 C C . PRO B 1 35 ? 31.19527 23.75369 35.76830 1.000 41.26318 108 PRO B C 1
ATOM 1441 O O . PRO B 1 35 ? 31.65232 24.24187 36.80406 1.000 38.82721 108 PRO B O 1
ATOM 1445 N N . LYS B 1 36 ? 31.79528 22.77395 35.10195 1.000 39.00171 109 LYS B N 1
ATOM 1446 C CA . LYS B 1 36 ? 33.05156 22.18522 35.53923 1.000 38.42143 109 LYS B CA 1
ATOM 1447 C C . LYS B 1 36 ? 34.08908 22.34993 34.43999 1.000 44.82937 109 LYS B C 1
ATOM 1448 O O . LYS B 1 36 ? 33.80208 22.09307 33.26654 1.000 41.44375 109 LYS B O 1
ATOM 1454 N N . ILE B 1 37 ? 35.28455 22.79327 34.81702 1.000 39.53975 110 ILE B N 1
ATOM 1455 C CA . ILE B 1 37 ? 36.42672 22.84952 33.91417 1.000 41.35308 110 ILE B CA 1
ATOM 1456 C C . ILE B 1 37 ? 37.54139 22.03883 34.54957 1.000 41.25264 110 ILE B C 1
ATOM 1457 O O . ILE B 1 37 ? 38.00337 22.36916 35.64893 1.000 45.86699 110 ILE B O 1
ATOM 1462 N N . CYS B 1 38 ? 37.96812 20.97898 33.87230 1.000 35.39777 111 CYS B N 1
ATOM 1463 C CA . CYS B 1 38 ? 39.12177 20.21051 34.31138 1.000 37.59680 111 CYS B CA 1
ATOM 1464 C C . CYS B 1 38 ? 40.33464 20.66296 33.514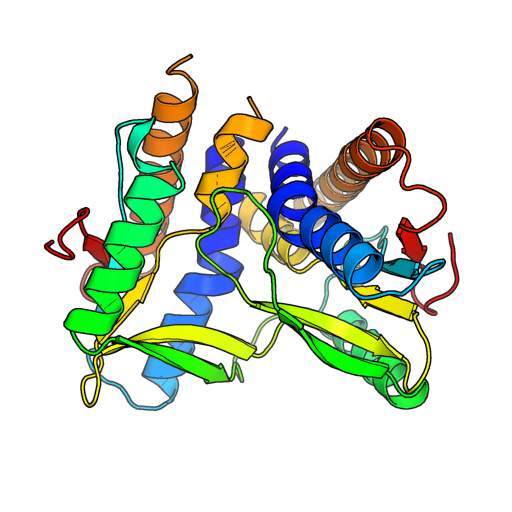11 1.000 41.50381 111 CYS B C 1
ATOM 1465 O O . CYS B 1 38 ? 40.28317 20.73435 32.28276 1.000 40.99461 111 CYS B O 1
ATOM 1468 N N . ILE B 1 39 ? 41.41444 20.98298 34.21789 1.000 36.69013 112 ILE B N 1
ATOM 1469 C CA . ILE B 1 39 ? 42.64896 21.44589 33.60162 1.000 40.85684 112 ILE B CA 1
ATOM 1470 C C . ILE B 1 39 ? 43.64714 20.30361 33.66643 1.000 44.73526 112 ILE B C 1
ATOM 1471 O O . ILE B 1 39 ? 43.91065 19.76151 34.74659 1.000 43.19631 112 ILE B O 1
ATOM 1476 N N . TYR B 1 40 ? 44.18991 19.92373 32.51506 1.000 38.56001 113 TYR B N 1
ATOM 1477 C CA . TYR B 1 40 ? 45.19451 18.87075 32.50867 1.000 42.26929 113 TYR B CA 1
ATOM 1478 C C . TYR B 1 40 ? 46.40933 19.32084 33.30793 1.000 40.34254 113 TYR B C 1
ATOM 1479 O O . TYR B 1 40 ? 46.87964 20.45416 33.16676 1.000 39.06836 113 TYR B O 1
ATOM 1488 N N . LYS B 1 41 ? 46.90410 18.43399 34.16768 1.000 43.35095 114 LYS B N 1
ATOM 1489 C CA . LYS B 1 41 ? 48.05299 18.72808 35.02259 1.000 46.22435 114 LYS B CA 1
ATOM 1490 C C . LYS B 1 41 ? 49.06759 17.59944 34.90850 1.000 50.83746 114 LYS B C 1
ATOM 1491 O O . LYS B 1 41 ? 48.90097 16.54394 35.54199 1.000 47.83366 114 LYS B O 1
ATOM 1497 N N . PRO B 1 42 ? 50.11295 17.77255 34.11291 1.000 54.92060 115 PRO B N 1
ATOM 1498 C CA . PRO B 1 42 ? 51.21174 16.80809 34.10366 1.000 69.91703 115 PRO B CA 1
ATOM 1499 C C . PRO B 1 42 ? 52.22837 17.15030 35.18649 1.000 78.04349 115 PRO B C 1
ATOM 1500 O O . PRO B 1 42 ? 52.15999 18.19363 35.83904 1.000 76.14500 115 PRO B O 1
ATOM 1504 N N . LYS B 1 43 ? 53.17771 16.23750 35.37024 1.000 86.33697 116 LYS B N 1
ATOM 1505 C CA . LYS B 1 43 ? 54.33661 16.53089 36.20109 1.000 95.81510 116 LYS B CA 1
ATOM 1506 C C . LYS B 1 43 ? 55.62575 15.94397 35.65379 1.000 98.82666 116 LYS B C 1
ATOM 1507 O O . LYS B 1 43 ? 56.70130 16.34502 36.10823 1.000 103.61618 116 LYS B O 1
ATOM 1513 N N . HIS B 1 44 ? 55.56352 15.03501 34.68812 1.000 96.50636 117 HIS B N 1
ATOM 1514 C CA . HIS B 1 44 ? 56.74526 14.50977 34.02493 1.000 98.23098 117 HIS B CA 1
ATOM 1515 C C . HIS B 1 44 ? 56.92550 15.20647 32.68295 1.000 95.05545 117 HIS B C 1
ATOM 1516 O O . HIS B 1 44 ? 55.94748 15.51149 31.99390 1.000 97.18923 117 HIS B O 1
ATOM 1523 N N . PHE B 1 45 ? 58.18557 15.46176 32.32270 1.000 92.44714 118 PHE B N 1
ATOM 1524 C CA . PHE B 1 45 ? 58.47799 16.21822 31.10882 1.000 93.43113 118 PHE B CA 1
ATOM 1525 C C . PHE B 1 45 ? 57.93754 15.51599 29.86751 1.000 93.52906 118 PHE B C 1
ATOM 1526 O O . PHE B 1 45 ? 57.46229 16.17190 28.93309 1.000 93.42592 118 PHE B O 1
ATOM 1534 N N . ASP B 1 46 ? 57.98730 14.18295 29.84155 1.000 93.34156 119 ASP B N 1
ATOM 1535 C CA . ASP B 1 46 ? 57.56423 13.44131 28.65726 1.000 91.50149 119 ASP B CA 1
ATOM 1536 C C . ASP B 1 46 ? 56.06380 13.52603 28.39622 1.000 89.63807 119 ASP B C 1
ATOM 1537 O O . ASP B 1 46 ? 55.60351 12.98643 27.38406 1.000 92.68638 119 ASP B O 1
ATOM 1542 N N . GLU B 1 47 ? 55.29059 14.17313 29.26864 1.000 84.50738 120 GLU B N 1
ATOM 1543 C CA . GLU B 1 47 ? 53.87142 14.37183 29.00797 1.000 84.41394 120 GLU B CA 1
ATOM 1544 C C . GLU B 1 47 ? 53.59956 15.57274 28.11203 1.000 83.97793 120 GLU B C 1
ATOM 1545 O O . GLU B 1 47 ? 52.45328 15.76392 27.69053 1.000 89.28779 120 GLU B O 1
ATOM 1551 N N . LEU B 1 48 ? 54.61558 16.38248 27.81366 1.000 78.11422 121 LEU B N 1
ATOM 1552 C CA . LEU B 1 48 ? 54.47970 17.50978 26.90279 1.000 76.00964 121 LEU B CA 1
ATOM 1553 C C . LEU B 1 48 ? 54.96083 17.17483 25.49473 1.000 73.98453 121 LEU B C 1
ATOM 1554 O O . LEU B 1 48 ? 55.17675 18.08337 24.68583 1.000 70.30491 121 LEU B O 1
ATOM 1559 N N . THR B 1 49 ? 55.13821 15.89211 25.19042 1.000 79.04139 122 THR B N 1
ATOM 1560 C CA . THR B 1 49 ? 55.52298 15.47182 23.85374 1.000 80.42943 122 THR B CA 1
ATOM 1561 C C . THR B 1 49 ? 54.29641 15.38317 22.95120 1.000 79.47902 122 THR B C 1
ATOM 1562 O O . THR B 1 49 ? 53.15909 15.25447 23.41287 1.000 82.22201 122 THR B O 1
ATOM 1566 N N . SER B 1 50 ? 54.54329 15.44658 21.64084 1.000 86.28384 123 SER B N 1
ATOM 1567 C CA . SER B 1 50 ? 53.44798 15.39547 20.68115 1.000 81.50485 123 SER B CA 1
ATOM 1568 C C . SER B 1 50 ? 52.72370 14.05639 20.70621 1.000 79.58994 123 SER B C 1
ATOM 1569 O O . SER B 1 50 ? 51.54905 13.99500 20.32662 1.000 75.10698 123 SER B O 1
ATOM 1572 N N . THR B 1 51 ? 53.39140 12.98910 21.15152 1.000 76.76757 124 THR B N 1
ATOM 1573 C CA . THR B 1 51 ? 52.73790 11.68716 21.23235 1.000 73.66795 124 THR B CA 1
ATOM 1574 C C . THR B 1 51 ? 51.69438 11.66507 22.34325 1.000 67.58975 124 THR B C 1
ATOM 1575 O O . THR B 1 51 ? 50.56966 11.19224 22.14238 1.000 65.79056 124 THR B O 1
ATOM 1579 N N . ASN B 1 52 ? 52.04925 12.17645 23.52446 1.000 64.92878 125 ASN B N 1
ATOM 1580 C CA . ASN B 1 52 ? 51.09734 12.21374 24.63112 1.000 75.59876 125 ASN B CA 1
ATOM 1581 C C . ASN B 1 52 ? 49.94976 13.17676 24.34701 1.000 70.47853 125 ASN B C 1
ATOM 1582 O O . ASN B 1 52 ? 48.80983 12.92894 24.75827 1.000 66.60838 125 ASN B O 1
ATOM 1587 N N . ILE B 1 53 ? 50.23143 14.28038 23.64891 1.000 67.81881 126 ILE B N 1
ATOM 1588 C CA . ILE B 1 53 ? 49.18257 15.23834 23.30718 1.000 67.06953 126 ILE B CA 1
ATOM 1589 C C . ILE B 1 53 ? 48.16141 14.60174 22.37348 1.000 63.24096 126 ILE B C 1
ATOM 1590 O O . ILE B 1 53 ? 46.94782 14.77716 22.54272 1.000 56.32110 126 ILE B O 1
ATOM 1595 N N . ASP B 1 54 ? 48.63456 13.84818 21.37775 1.000 67.63160 127 ASP B N 1
ATOM 1596 C CA . ASP B 1 54 ? 47.72372 13.18392 20.45195 1.000 71.71905 127 ASP B CA 1
ATOM 1597 C C . ASP B 1 54 ? 46.86881 12.13585 21.15330 1.000 71.23043 127 ASP B C 1
ATOM 1598 O O . ASP B 1 54 ? 45.70618 11.94146 20.78032 1.000 71.96269 127 ASP B O 1
ATOM 1603 N N . MET B 1 55 ? 47.41856 11.45376 22.16263 1.000 67.91577 128 MET B N 1
ATOM 1604 C CA . MET B 1 55 ? 46.61093 10.52088 22.94182 1.000 71.74212 128 MET B CA 1
ATOM 1605 C C . MET B 1 55 ? 45.49938 11.25092 23.68348 1.000 64.92001 128 MET B C 1
ATOM 1606 O O . MET B 1 55 ? 44.36628 10.76099 23.75995 1.000 60.66085 128 MET B O 1
ATOM 1611 N N . ILE B 1 56 ? 45.80739 12.42339 24.24232 1.000 56.21859 129 ILE B N 1
ATOM 1612 C CA . ILE B 1 56 ? 44.78935 13.20548 24.93574 1.000 55.15488 129 ILE B CA 1
ATOM 1613 C C . ILE B 1 56 ? 43.73140 13.68640 23.95212 1.000 56.53694 129 ILE B C 1
ATOM 1614 O O . ILE B 1 56 ? 42.53380 13.69832 24.26139 1.000 55.09507 129 ILE B O 1
ATOM 1619 N N . LYS B 1 57 ? 44.15276 14.07518 22.74664 1.000 56.13186 130 LYS B N 1
ATOM 1620 C CA . LYS B 1 57 ? 43.20315 14.57759 21.75810 1.000 67.11469 130 LYS B CA 1
ATOM 1621 C C . LYS B 1 57 ? 42.25836 13.47641 21.29666 1.000 65.62561 130 LYS B C 1
ATOM 1622 O O . LYS B 1 57 ? 41.03653 13.66680 21.26354 1.000 62.94805 130 LYS B O 1
ATOM 1628 N N . ALA B 1 58 ? 42.80866 12.31564 20.93290 1.000 66.43912 131 ALA B N 1
ATOM 1629 C CA . ALA B 1 58 ? 41.96614 11.18772 20.55034 1.000 61.56801 131 ALA B CA 1
ATOM 1630 C C . ALA B 1 58 ? 41.04425 10.78423 21.69272 1.000 61.69883 131 ALA B C 1
ATOM 1631 O O . ALA B 1 58 ? 39.89240 10.39680 21.46737 1.000 69.88841 131 ALA B O 1
ATOM 1633 N N . GLU B 1 59 ? 41.52991 10.88221 22.92879 1.000 62.82645 132 GLU B N 1
ATOM 1634 C CA . GLU B 1 59 ? 40.69140 10.55790 24.07497 1.000 63.98614 132 GLU B CA 1
ATOM 1635 C C . GLU B 1 59 ? 39.54512 11.55229 24.22008 1.000 66.17293 132 GLU B C 1
ATOM 1636 O O . GLU B 1 59 ? 38.39861 11.15431 24.45393 1.000 67.88210 132 GLU B O 1
ATOM 1642 N N . LEU B 1 60 ? 39.83529 12.84886 24.08685 1.000 58.48033 133 LEU B N 1
ATOM 1643 C CA . LEU B 1 60 ? 38.77829 13.85588 24.12043 1.000 47.79578 133 LEU B CA 1
ATOM 1644 C C . LEU B 1 60 ? 37.71616 13.56588 23.06775 1.000 55.09952 133 LEU B C 1
ATOM 1645 O O . LEU B 1 60 ? 36.51494 13.57990 23.36031 1.000 59.78389 133 LEU B O 1
ATOM 1650 N N . THR B 1 61 ? 38.14588 13.29676 21.83300 1.000 56.27581 134 THR B N 1
ATOM 1651 C CA . THR B 1 61 ? 37.21209 12.90878 20.78106 1.000 64.99603 134 THR B CA 1
ATOM 1652 C C . THR B 1 61 ? 36.40284 11.68659 21.19288 1.000 62.76114 134 THR B C 1
ATOM 1653 O O . THR B 1 61 ? 35.17498 11.65949 21.04889 1.000 61.96354 134 THR B O 1
ATOM 1657 N N . ASN B 1 62 ? 37.08135 10.67076 21.73240 1.000 62.31138 135 ASN B N 1
ATOM 1658 C CA . ASN B 1 62 ? 36.40563 9.42934 22.09436 1.000 69.26269 135 ASN B CA 1
ATOM 1659 C C . ASN B 1 62 ? 35.38422 9.64457 23.20393 1.000 69.63529 135 ASN B C 1
ATOM 1660 O O . ASN B 1 62 ? 34.36542 8.94485 23.25076 1.000 64.34689 135 ASN B O 1
ATOM 1665 N N . LYS B 1 63 ? 35.62948 10.60194 24.09774 1.000 51.60563 136 LYS B N 1
ATOM 1666 C CA . LYS B 1 63 ? 34.70418 10.90752 25.18141 1.000 53.33215 136 LYS B CA 1
ATOM 1667 C C . LYS B 1 63 ? 33.71707 12.00865 24.81220 1.000 49.40880 136 LYS B C 1
ATOM 1668 O O . LYS B 1 63 ? 33.05835 12.55745 25.70236 1.000 49.05601 136 LYS B O 1
ATOM 1674 N N . LYS B 1 64 ? 33.62094 12.34708 23.52365 1.000 46.43413 137 LYS B N 1
ATOM 1675 C CA . LYS B 1 64 ? 32.60633 13.24917 22.98476 1.000 45.33608 137 LYS B CA 1
ATOM 1676 C C . LYS B 1 64 ? 32.82140 14.69689 23.41669 1.000 47.25526 137 LYS B C 1
ATOM 1677 O O . LYS B 1 64 ? 31.85760 15.44689 23.57817 1.000 42.07154 137 LYS B O 1
ATOM 1683 N N . TYR B 1 65 ? 34.07715 15.09431 23.61036 1.000 40.69901 138 TYR B N 1
ATOM 1684 C CA . TYR B 1 65 ? 34.43144 16.49728 23.77890 1.000 41.69732 138 TYR B CA 1
ATOM 1685 C C . TYR B 1 65 ? 34.63275 17.12911 22.40951 1.000 47.61704 138 TYR B C 1
ATOM 1686 O O . TYR B 1 65 ? 35.17790 16.50140 21.49802 1.000 52.42223 138 TYR B O 1
ATOM 1695 N N . ASN B 1 66 ? 34.18840 18.37370 22.26845 1.000 39.62804 139 ASN B N 1
ATOM 1696 C CA . ASN B 1 66 ? 34.37676 19.12462 21.03714 1.000 41.44248 139 ASN B CA 1
ATOM 1697 C C . ASN B 1 66 ? 34.73693 20.55625 21.39596 1.000 37.02629 139 ASN B C 1
ATOM 1698 O O . ASN B 1 66 ? 34.29708 21.07754 22.42295 1.000 41.80978 139 ASN B O 1
ATOM 1703 N N . LEU B 1 67 ? 35.55405 21.18353 20.55289 1.000 36.24824 140 LEU B N 1
ATOM 1704 C CA . LEU B 1 67 ? 35.90096 22.58141 20.77432 1.000 40.95678 140 LEU B CA 1
ATOM 1705 C C . LEU B 1 67 ? 34.65400 23.44919 20.68452 1.000 45.85885 140 LEU B C 1
ATOM 1706 O O . LEU B 1 67 ? 33.93890 23.43067 19.67881 1.000 55.93329 140 LEU B O 1
ATOM 1711 N N . SER B 1 68 ? 34.38515 24.19699 21.75027 1.000 37.09055 141 SER B N 1
ATOM 1712 C CA . SER B 1 68 ? 33.17071 24.98883 21.86996 1.000 36.29741 141 SER B CA 1
ATOM 1713 C C . SER B 1 68 ? 33.53692 26.45833 21.99531 1.000 40.73017 141 SER B C 1
ATOM 1714 O O . SER B 1 68 ? 34.55145 26.80464 22.60552 1.000 40.78442 141 SER B O 1
ATOM 1717 N N . GLU B 1 69 ? 32.70663 27.31579 21.41500 1.000 37.34187 142 GLU B N 1
ATOM 1718 C CA . GLU B 1 69 ? 32.96613 28.74727 21.38338 1.000 37.70725 142 GLU B CA 1
ATOM 1719 C C . GLU B 1 69 ? 32.39137 29.40928 22.62879 1.000 39.43323 142 GLU B C 1
ATOM 1720 O O . GLU B 1 69 ? 31.25133 29.13546 23.01366 1.000 39.49600 142 GLU B O 1
ATOM 1726 N N . ILE B 1 70 ? 33.17637 30.27974 23.25752 1.000 33.02521 143 ILE B N 1
ATOM 1727 C CA . ILE B 1 70 ? 32.69878 31.10139 24.36319 1.000 36.18436 143 ILE B CA 1
ATOM 1728 C C . ILE B 1 70 ? 32.89885 32.55754 23.96800 1.000 37.41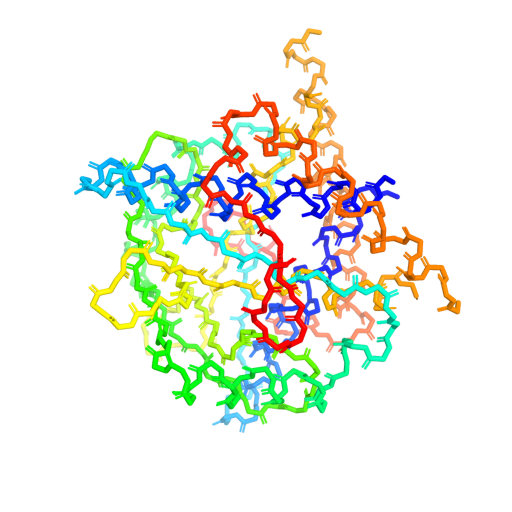515 143 ILE B C 1
ATOM 1729 O O . ILE B 1 70 ? 34.03832 33.00404 23.77413 1.000 37.99266 143 ILE B O 1
ATOM 1734 N N . ASN B 1 71 ? 31.79549 33.28744 23.81791 1.000 35.29238 144 ASN B N 1
ATOM 1735 C CA . ASN B 1 71 ? 31.84033 34.69084 23.41363 1.000 38.76533 144 ASN B CA 1
ATOM 1736 C C . ASN B 1 71 ? 31.86743 35.57100 24.65576 1.000 40.57812 144 ASN B C 1
ATOM 1737 O O . ASN B 1 71 ? 30.92864 35.54408 25.45902 1.000 40.41639 144 ASN B O 1
ATOM 1742 N N . LEU B 1 72 ? 32.92137 36.36778 24.80067 1.000 37.35689 145 LEU B N 1
ATOM 1743 C CA . LEU B 1 72 ? 33.12487 37.15365 26.00960 1.000 38.31919 145 LEU B CA 1
ATOM 1744 C C . LEU B 1 72 ? 32.43478 38.50672 25.87257 1.000 49.37065 145 LEU B C 1
ATOM 1745 O O . LEU B 1 72 ? 32.78514 39.30231 24.99431 1.000 50.69094 145 LEU B O 1
ATOM 1750 N N . SER B 1 73 ? 31.46040 38.76526 26.74674 1.000 45.41740 146 SER B N 1
ATOM 1751 C CA . SER B 1 73 ? 30.77773 40.05235 26.82221 1.000 59.74989 146 SER B CA 1
ATOM 1752 C C . SER B 1 73 ? 31.05177 40.76264 28.14349 1.000 67.91321 146 SER B C 1
ATOM 1753 O O . SER B 1 73 ? 30.36085 41.72818 28.48324 1.000 76.38925 146 SER B O 1
ATOM 1756 N N . LEU B 1 74 ? 32.05646 40.30695 28.88678 1.000 67.87764 147 LEU B N 1
ATOM 1757 C CA . LEU B 1 74 ? 32.29040 40.76208 30.24791 1.000 70.90275 147 LEU B CA 1
ATOM 1758 C C . LEU B 1 74 ? 32.88277 42.17017 30.26384 1.000 75.80602 147 LEU B C 1
ATOM 1759 O O . LEU B 1 74 ? 33.18076 42.77382 29.22868 1.000 74.59666 147 LEU B O 1
ATOM 1764 N N . LYS B 1 75 ? 33.05353 42.68851 31.47608 1.000 80.24575 148 LYS B N 1
ATOM 1765 C CA . LYS B 1 75 ? 33.85291 43.88087 31.70071 1.000 88.05024 148 LYS B CA 1
ATOM 1766 C C . LYS B 1 75 ? 35.32935 43.50633 31.71484 1.000 87.96088 148 LYS B C 1
ATOM 1767 O O . LYS B 1 75 ? 35.71208 42.45126 32.22881 1.000 86.17979 148 LYS B O 1
ATOM 1773 N N . GLY B 1 76 ? 36.15595 44.36415 31.12975 1.000 87.10787 149 GLY B N 1
ATOM 1774 C CA . GLY B 1 76 ? 37.59438 44.17207 31.15952 1.000 81.96464 149 GLY B CA 1
ATOM 1775 C C . GLY B 1 76 ? 38.22685 44.31902 29.79352 1.000 79.03352 149 GLY B C 1
ATOM 1776 O O . GLY B 1 76 ? 37.62520 44.00040 28.76254 1.000 79.05697 149 GLY B O 1
ATOM 1777 N N . ALA B 1 77 ? 39.46112 44.80953 29.78069 1.000 67.83981 150 ALA B N 1
ATOM 1778 C CA . ALA B 1 77 ? 40.19874 44.97519 28.54035 1.000 57.65191 150 ALA B CA 1
ATOM 1779 C C . ALA B 1 77 ? 40.70566 43.62428 28.05228 1.000 57.76488 150 ALA B C 1
ATOM 1780 O O . ALA B 1 77 ? 41.34318 42.88026 28.80516 1.000 52.74332 150 ALA B O 1
ATOM 1782 N N . ARG B 1 78 ? 40.40851 43.30438 26.79487 1.000 57.51741 151 ARG B N 1
ATOM 1783 C CA . ARG B 1 78 ? 40.95622 42.12166 26.14707 1.000 44.72020 151 ARG B CA 1
ATOM 1784 C C . ARG B 1 78 ? 40.93948 42.33601 24.64211 1.000 39.46931 151 ARG B C 1
ATOM 1785 O O . ARG B 1 78 ? 39.97795 42.88156 24.09528 1.000 51.38550 151 ARG B O 1
ATOM 1793 N N . ALA B 1 79 ? 42.02055 41.91999 23.98375 1.000 43.02880 152 ALA B N 1
ATOM 1794 C CA . ALA B 1 79 ? 42.08846 41.98353 22.53194 1.000 39.84277 152 ALA B CA 1
ATOM 1795 C C . ALA B 1 79 ? 41.40170 40.79616 21.87290 1.000 41.55006 152 ALA B C 1
ATOM 1796 O O . ALA B 1 79 ? 40.96923 40.90899 20.72063 1.000 43.73963 152 ALA B O 1
ATOM 1798 N N A ARG B 1 80 ? 41.27640 39.66371 22.57423 0.549 37.89226 153 ARG B N 1
ATOM 1799 N N B ARG B 1 80 ? 41.30464 39.67616 22.57735 0.451 38.07083 153 ARG B N 1
ATOM 1800 C CA A ARG B 1 80 ? 40.66759 38.44295 22.03928 0.549 41.09285 153 ARG B CA 1
ATOM 1801 C CA B ARG B 1 80 ? 40.65034 38.47317 22.08774 0.451 41.36013 153 ARG B CA 1
ATOM 1802 C C A ARG B 1 80 ? 39.34111 38.19557 22.75746 0.549 45.37480 153 ARG B C 1
ATOM 1803 C C B ARG B 1 80 ? 39.31194 38.33634 22.79785 0.451 45.63160 153 ARG B C 1
ATOM 1804 O O A ARG B 1 80 ? 39.33103 37.86633 23.94884 0.549 48.78970 153 ARG B O 1
ATOM 1805 O O B ARG B 1 80 ? 39.26858 38.24317 24.02964 0.451 49.68335 153 ARG B O 1
ATOM 1820 N N . ASP B 1 81 ? 38.22510 38.32428 22.02503 1.000 41.38910 154 ASP B N 1
ATOM 1821 C CA . ASP B 1 81 ? 36.88086 38.22249 22.58779 1.000 41.61926 154 ASP B CA 1
ATOM 1822 C C . ASP B 1 81 ? 36.22259 36.85951 22.40495 1.000 37.71638 154 ASP B C 1
ATOM 1823 O O . ASP B 1 81 ? 35.16704 36.60820 23.00530 1.000 39.98514 154 ASP B O 1
ATOM 1828 N N . ILE B 1 82 ? 36.78770 35.98189 21.58672 1.000 33.60852 155 ILE B N 1
ATOM 1829 C CA . ILE B 1 82 ? 36.19679 34.67674 21.31947 1.000 34.89102 155 ILE B CA 1
ATOM 1830 C C . ILE B 1 82 ? 37.17688 33.61670 21.78518 1.000 41.27344 155 ILE B C 1
ATOM 1831 O O . ILE B 1 82 ? 38.29042 33.51829 21.25134 1.000 38.42125 155 ILE B O 1
ATOM 1836 N N . LEU B 1 83 ? 36.77188 32.83903 22.78509 1.000 33.60284 156 LEU B N 1
ATOM 1837 C CA . LEU B 1 83 ? 37.54965 31.71117 23.27201 1.000 34.17801 156 LEU B CA 1
ATOM 1838 C C . LEU B 1 83 ? 37.04337 30.42015 22.64804 1.000 39.86815 156 LEU B C 1
ATOM 1839 O O . LEU B 1 83 ? 35.88961 30.31096 22.22401 1.000 37.00719 156 LEU B O 1
ATOM 1844 N N . THR B 1 84 ? 37.92273 29.42675 22.61491 1.000 37.61977 157 THR B N 1
ATOM 1845 C CA . THR B 1 84 ? 37.55730 28.07746 22.21537 1.000 41.88176 157 THR B CA 1
ATOM 1846 C C . THR B 1 84 ? 38.01155 27.12675 23.31090 1.000 43.90285 157 THR B C 1
ATOM 1847 O O . THR B 1 84 ? 39.13953 27.24080 23.80236 1.000 43.67256 157 THR B O 1
ATOM 1851 N N . LEU B 1 85 ? 37.12856 26.20687 23.70346 1.000 36.19496 158 LEU B N 1
ATOM 1852 C CA . LEU B 1 85 ? 37.37367 25.34350 24.85036 1.000 35.28603 158 LEU B CA 1
ATOM 1853 C C . LEU B 1 85 ? 36.67012 24.00804 24.63341 1.000 35.19766 158 LEU B C 1
ATOM 1854 O O . LEU B 1 85 ? 35.51883 23.97301 24.18469 1.000 39.29956 158 LEU B O 1
ATOM 1859 N N . ASN B 1 86 ? 37.36822 22.91280 24.94330 1.000 35.21867 159 ASN B N 1
ATOM 1860 C CA . ASN B 1 86 ? 36.78068 21.58597 24.79837 1.000 35.18839 159 ASN B CA 1
ATOM 1861 C C . ASN B 1 86 ? 35.60762 21.42282 25.75423 1.000 40.15807 159 ASN B C 1
ATOM 1862 O O . ASN B 1 86 ? 35.73657 21.67503 26.95494 1.000 38.25401 159 ASN B O 1
ATOM 1867 N N . LYS B 1 87 ? 34.46464 20.99217 25.22176 1.000 36.40499 160 LYS B N 1
ATOM 1868 C CA . LYS B 1 87 ? 33.24030 20.85839 26.00017 1.000 41.56682 160 LYS B CA 1
ATOM 1869 C C . LYS B 1 87 ? 32.62440 19.49308 25.74481 1.000 42.19853 160 LYS B C 1
ATOM 1870 O O . LYS B 1 87 ? 32.49242 19.07190 24.59147 1.000 40.56824 160 LYS B O 1
ATOM 1876 N N . LYS B 1 88 ? 32.24996 18.80619 26.81780 1.000 37.50538 161 LYS B N 1
ATOM 1877 C CA . LYS B 1 88 ? 31.57007 17.52771 26.68009 1.000 39.72216 161 LYS B CA 1
ATOM 1878 C C . LYS B 1 88 ? 30.17657 17.73967 26.09886 1.000 38.36081 161 LYS B C 1
ATOM 1879 O O . LYS B 1 88 ? 29.44710 18.64124 26.52269 1.000 37.31624 161 LYS B O 1
ATOM 1885 N N . SER B 1 89 ? 29.81666 16.91597 25.11526 1.000 39.88193 162 SER B N 1
ATOM 1886 C CA . SER B 1 89 ? 28.51694 17.02854 24.46667 1.000 38.98141 162 SER B CA 1
ATOM 1887 C C . SER B 1 89 ? 27.38618 17.00619 25.49200 1.000 38.69304 162 SER B C 1
ATOM 1888 O O . SER B 1 89 ? 27.34263 16.14181 26.37405 1.000 39.00923 162 SER B O 1
ATOM 1891 N N . LYS B 1 90 ? 26.49209 17.98947 25.38761 1.000 38.07420 163 LYS B N 1
ATOM 1892 C CA . LYS B 1 90 ? 25.24489 18.11182 26.14031 1.000 37.82226 163 LYS B CA 1
ATOM 1893 C C . LYS B 1 90 ? 25.43457 18.38242 27.62934 1.000 39.69463 163 LYS B C 1
ATOM 1894 O O . LYS B 1 90 ? 24.43435 18.44709 28.35642 1.000 39.64448 163 LYS B O 1
ATOM 1900 N N . ILE B 1 91 ? 26.66339 18.55465 28.11225 1.000 36.80057 164 ILE B N 1
ATOM 1901 C CA . ILE B 1 91 ? 26.92239 18.69586 29.53924 1.000 36.24720 164 ILE B CA 1
ATOM 1902 C C . ILE B 1 91 ? 27.73485 19.96163 29.77875 1.000 35.29861 164 ILE B C 1
ATOM 1903 O O . ILE B 1 91 ? 28.56876 20.35105 28.95561 1.000 35.27183 164 ILE B O 1
ATOM 1908 N N . HIS B 1 92 ? 27.48447 20.60817 30.92045 1.000 34.52421 165 HIS B N 1
ATOM 1909 C CA . HIS B 1 92 ? 28.26035 21.77382 31.35215 1.000 36.49094 165 HIS B CA 1
ATOM 1910 C C . HIS B 1 92 ? 29.60552 21.33400 31.94307 1.000 39.66634 165 HIS B C 1
ATOM 1911 O O . HIS B 1 92 ? 29.92148 21.57186 33.10903 1.000 40.31816 165 HIS B O 1
ATOM 1918 N N . SER B 1 93 ? 30.40847 20.67953 31.10562 1.000 34.38412 166 SER B N 1
ATOM 1919 C CA . SER B 1 93 ? 31.68862 20.12501 31.52980 1.000 34.63094 166 SER B CA 1
ATOM 1920 C C . SER B 1 93 ? 32.73311 20.39921 30.46118 1.000 37.41906 166 SER B C 1
ATOM 1921 O O . SER B 1 93 ? 32.48206 20.16019 29.27597 1.000 35.27732 166 SER B O 1
ATOM 1924 N N . TYR B 1 94 ? 33.90661 20.87649 30.88571 1.000 34.34054 167 TYR B N 1
ATOM 1925 C CA . TYR B 1 94 ? 34.92675 21.37076 29.97193 1.000 34.29219 167 TYR B CA 1
ATOM 1926 C C . TYR B 1 94 ? 36.29579 20.83351 30.37241 1.000 34.57371 167 TYR B C 1
ATOM 1927 O O . TYR B 1 94 ? 36.52353 20.44248 31.51788 1.000 37.26999 167 TYR B O 1
ATOM 1936 N N . PHE B 1 95 ? 37.22002 20.85380 29.41481 1.000 34.86316 168 PHE B N 1
ATOM 1937 C CA . PHE B 1 95 ? 38.57808 20.36964 29.61984 1.000 35.18548 168 PHE B CA 1
ATOM 1938 C C . PHE B 1 95 ? 39.53912 21.25398 28.84315 1.000 36.67463 168 PHE B C 1
ATOM 1939 O O . PHE B 1 95 ? 39.22419 21.68112 27.73057 1.000 34.86013 168 PHE B O 1
ATOM 1947 N N . ASP B 1 96 ? 40.71375 21.51736 29.41617 1.000 34.70553 169 ASP B N 1
ATOM 1948 C CA . ASP B 1 96 ? 41.75054 22.22812 28.67757 1.000 34.35539 169 ASP B CA 1
ATOM 1949 C C . ASP B 1 96 ? 43.13712 21.68825 28.98606 1.000 36.64057 169 ASP B C 1
ATOM 1950 O O . ASP B 1 96 ? 43.49799 21.51406 30.15184 1.000 34.55366 169 ASP B O 1
ATOM 1955 N N . PHE B 1 97 ? 43.91189 21.45555 27.92779 1.000 36.86157 170 PHE B N 1
ATOM 1956 C CA . PHE B 1 97 ? 45.35151 21.25435 28.03065 1.000 37.35010 170 PHE B CA 1
ATOM 1957 C C . PHE B 1 97 ? 46.01245 22.62258 27.93244 1.000 36.34426 170 PHE B C 1
ATOM 1958 O O . PHE B 1 97 ? 45.98263 23.23317 26.85293 1.000 37.78548 170 PHE B O 1
ATOM 1966 N N . PRO B 1 98 ? 46.63055 23.14113 29.00315 1.000 34.44451 171 PRO B N 1
ATOM 1967 C CA . PRO B 1 98 ? 47.18647 24.50135 28.94130 1.000 35.96589 171 PRO B CA 1
ATOM 1968 C C . PRO B 1 98 ? 48.29696 24.61695 27.90968 1.000 40.00496 171 PRO B C 1
ATOM 1969 O O . PRO B 1 98 ? 49.41716 24.14361 28.12521 1.000 43.13986 171 PRO B O 1
ATOM 1973 N N . ASN B 1 99 ? 47.97818 25.24410 26.77643 1.000 34.50351 172 ASN B N 1
ATOM 1974 C CA . ASN B 1 99 ? 48.94122 25.37672 25.68921 1.000 37.07877 172 ASN B CA 1
ATOM 1975 C C . ASN B 1 99 ? 50.19008 26.12692 26.13136 1.000 38.66600 172 ASN B C 1
ATOM 1976 O O . ASN B 1 99 ? 51.28514 25.86246 25.62341 1.000 38.50144 172 ASN B O 1
ATOM 1981 N N . THR B 1 100 ? 50.04857 27.05154 27.08517 1.000 35.45865 173 THR B N 1
ATOM 1982 C CA . THR B 1 100 ? 51.18840 27.84907 27.52528 1.000 36.47228 173 THR B CA 1
ATOM 1983 C C . THR B 1 100 ? 52.28167 26.98276 28.14422 1.000 43.81014 173 THR B C 1
ATOM 1984 O O . THR B 1 100 ? 53.45795 27.36402 28.12355 1.000 44.08617 173 THR B O 1
ATOM 1988 N N . LEU B 1 101 ? 51.92320 25.80960 28.67804 1.000 42.42634 174 LEU B N 1
ATOM 1989 C CA . LEU B 1 101 ? 52.93176 24.90772 29.22983 1.000 46.59430 174 LEU B CA 1
ATOM 1990 C C . LEU B 1 101 ? 53.93494 24.46377 28.17551 1.000 50.59626 174 LEU B C 1
ATOM 1991 O O . LEU B 1 101 ? 55.10594 24.22205 28.49323 1.000 56.27869 174 LEU B O 1
ATOM 1996 N N . LEU B 1 102 ? 53.49991 24.34735 26.92285 1.000 45.96432 175 LEU B N 1
ATOM 1997 C CA . LEU B 1 102 ? 54.34750 23.82888 25.85799 1.000 51.07998 175 LEU B CA 1
ATOM 1998 C C . LEU B 1 102 ? 55.43618 24.80085 25.42840 1.000 60.40776 175 LEU B C 1
ATOM 1999 O O . LEU B 1 102 ? 56.17849 24.48623 24.49088 1.000 65.38713 175 LEU B O 1
ATOM 2004 N N . SER B 1 103 ? 55.55470 25.96206 26.07005 1.000 49.88084 176 SER B N 1
ATOM 2005 C CA . SER B 1 103 ? 56.64950 26.88175 25.79646 1.000 54.12024 176 SER B CA 1
ATOM 2006 C C . SER B 1 103 ? 57.74829 26.81493 26.84780 1.000 56.79716 176 SER B C 1
ATOM 2007 O O . SER B 1 103 ? 58.75909 27.51102 26.71278 1.000 60.30154 176 SER B O 1
ATOM 2010 N N . LEU B 1 104 ? 57.57785 25.99432 27.88693 1.000 51.34625 177 LEU B N 1
ATOM 2011 C CA . LEU B 1 104 ? 58.55018 25.96483 28.97372 1.000 57.89016 177 LEU B CA 1
ATOM 2012 C C . LEU B 1 104 ? 59.88240 25.37321 28.53135 1.000 57.94141 177 LEU B C 1
ATOM 2013 O O . LEU B 1 104 ? 60.93679 25.80941 29.00765 1.000 56.71061 177 LEU B O 1
ATOM 2018 N N . TYR B 1 105 ? 59.86538 24.38635 27.63162 1.000 61.21159 178 TYR B N 1
ATOM 2019 C CA . TYR B 1 105 ? 61.12669 23.85345 27.12796 1.000 67.89108 178 TYR B CA 1
ATOM 2020 C C . TYR B 1 105 ? 61.87873 24.90134 26.32054 1.000 73.62638 178 TYR B C 1
ATOM 2021 O O . TYR B 1 105 ? 63.09693 25.05413 26.46950 1.000 69.96030 178 TYR B O 1
ATOM 2030 N N . SER B 1 106 ? 61.17041 25.62844 25.45242 1.000 74.19466 179 SER B N 1
ATOM 2031 C CA . SER B 1 106 ? 61.82302 26.65917 24.65405 1.000 75.53780 179 SER B CA 1
ATOM 2032 C C . SER B 1 106 ? 62.29696 27.81867 25.51898 1.000 75.19436 179 SER B C 1
ATOM 2033 O O . SER B 1 106 ? 63.28813 28.47729 25.18207 1.000 74.71428 179 SER B O 1
ATOM 2036 N N . TYR B 1 107 ? 61.60828 28.08481 26.63064 1.000 75.49997 180 TYR B N 1
ATOM 2037 C CA . TYR B 1 107 ? 62.09927 29.09013 27.56486 1.000 76.97568 180 TYR B CA 1
ATOM 2038 C C . TYR B 1 107 ? 63.35260 28.60857 28.28274 1.000 75.53361 180 TYR B C 1
ATOM 2039 O O . TYR B 1 107 ? 64.20361 29.42319 28.65923 1.000 80.13238 180 TYR B O 1
ATOM 2048 N N . VAL B 1 108 ? 63.48676 27.30037 28.47236 1.000 77.89328 181 VAL B N 1
ATOM 2049 C CA . VAL B 1 108 ? 64.68892 26.72366 29.06356 1.000 82.53014 181 VAL B CA 1
ATOM 2050 C C . VAL B 1 108 ? 65.55879 26.08859 27.98263 1.000 86.62961 181 VAL B C 1
ATOM 2051 O O . VAL B 1 108 ? 66.16614 26.78533 27.16878 1.000 88.48771 181 VAL B O 1
ATOM 2055 N N . LYS B 1 125 ? 67.39060 20.57252 32.48962 1.000 93.97567 198 LYS B N 1
ATOM 2056 C CA . LYS B 1 125 ? 66.93477 19.19729 32.31162 1.000 98.61912 198 LYS B CA 1
ATOM 2057 C C . LYS B 1 125 ? 65.52218 19.03877 32.86190 1.000 101.62217 198 LYS B C 1
ATOM 2058 O O . LYS B 1 125 ? 64.54486 19.17018 32.12571 1.000 102.33752 198 LYS B O 1
ATOM 2064 N N . LYS B 1 126 ? 65.41473 18.75225 34.15796 1.000 103.74470 199 LYS B N 1
ATOM 2065 C CA . LYS B 1 126 ? 64.12567 18.71123 34.83184 1.000 103.94536 199 LYS B CA 1
ATOM 2066 C C . LYS B 1 126 ? 63.80654 20.02187 35.53857 1.000 98.72578 199 LYS B C 1
ATOM 2067 O O . LYS B 1 126 ? 62.85007 20.08117 36.31874 1.000 100.31492 199 LYS B O 1
ATOM 2073 N N . PHE B 1 127 ? 64.59341 21.07163 35.28524 1.000 100.98097 200 PHE B N 1
ATOM 2074 C CA . PHE B 1 127 ? 64.20593 22.41140 35.71106 1.000 93.37425 200 PHE B CA 1
ATOM 2075 C C . PHE B 1 127 ? 62.85446 22.79862 35.12641 1.000 81.61977 200 PHE B C 1
ATOM 2076 O O . PHE B 1 127 ? 62.13421 23.61756 35.70877 1.000 76.46819 200 PHE B O 1
ATOM 2084 N N . VAL B 1 128 ? 62.49438 22.21119 33.98254 1.000 73.85474 201 VAL B N 1
ATOM 2085 C CA . VAL B 1 128 ? 61.16156 22.40044 33.42170 1.000 68.42555 201 VAL B CA 1
ATOM 2086 C C . VAL B 1 128 ? 60.10136 21.86902 34.37670 1.000 70.90692 201 VAL B C 1
ATOM 2087 O O . VAL B 1 128 ? 59.05728 22.50009 34.58196 1.000 61.67660 201 VAL B O 1
ATOM 2091 N N . GLU B 1 129 ? 60.35015 20.70180 34.97774 1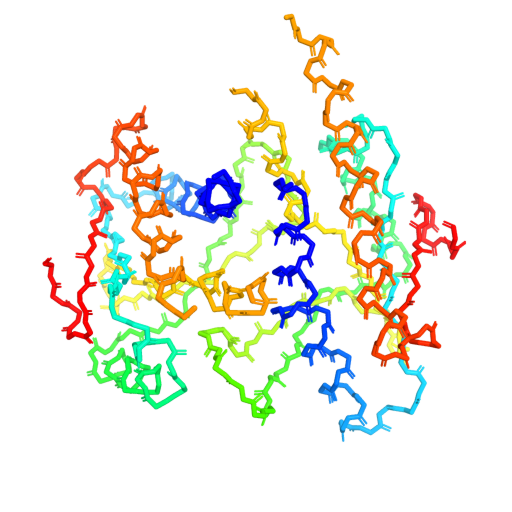.000 74.03726 202 GLU B N 1
ATOM 2092 C CA . GLU B 1 129 ? 59.38789 20.14445 35.92284 1.000 77.48483 202 GLU B CA 1
ATOM 2093 C C . GLU B 1 129 ? 59.25643 21.01444 37.16608 1.000 76.65623 202 GLU B C 1
ATOM 2094 O O . GLU B 1 129 ? 58.18643 21.04896 37.78550 1.000 78.88134 202 GLU B O 1
ATOM 2100 N N . LEU B 1 130 ? 60.32559 21.72007 37.54442 1.000 71.98947 203 LEU B N 1
ATOM 2101 C CA . LEU B 1 130 ? 60.21188 22.72465 38.59653 1.000 70.70091 203 LEU B CA 1
ATOM 2102 C C . LEU B 1 130 ? 59.28000 23.85114 38.16711 1.000 62.00966 203 LEU B C 1
ATOM 2103 O O . LEU B 1 130 ? 58.43483 24.30302 38.94886 1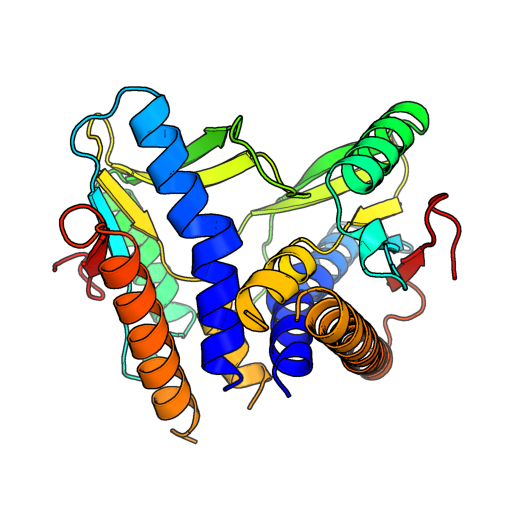.000 66.00986 203 LEU B O 1
ATOM 2108 N N . LEU B 1 131 ? 59.42248 24.31838 36.92483 1.000 56.21944 204 LEU B N 1
ATOM 2109 C CA . LEU B 1 131 ? 58.54598 25.37126 36.42192 1.000 55.84909 204 LEU B CA 1
ATOM 2110 C C . LEU B 1 131 ? 57.10542 24.88819 36.31590 1.000 54.36624 204 LEU B C 1
ATOM 2111 O O . LEU B 1 131 ? 56.16779 25.65300 36.57028 1.000 54.36669 204 LEU B O 1
ATOM 2116 N N . ILE B 1 132 ? 56.90946 23.62240 35.93714 1.000 52.32783 205 ILE B N 1
ATOM 2117 C CA . ILE B 1 132 ? 55.55822 23.07818 35.84043 1.000 51.71202 205 ILE B CA 1
ATOM 2118 C C . ILE B 1 132 ? 54.90257 23.04490 37.21412 1.000 56.72982 205 ILE B C 1
ATOM 2119 O O . ILE B 1 132 ? 53.73334 23.41598 37.36946 1.000 49.05933 205 ILE B O 1
ATOM 2124 N N . GLU B 1 133 ? 55.64735 22.61664 38.23517 1.000 58.30884 206 GLU B N 1
ATOM 2125 C CA . GLU B 1 133 ? 55.09492 22.58888 39.58538 1.000 64.72949 206 GLU B CA 1
ATOM 2126 C C . GLU B 1 133 ? 54.75802 23.99355 40.07280 1.000 56.89362 206 GLU B C 1
ATOM 2127 O O . GLU B 1 133 ? 53.75712 24.19418 40.77037 1.000 57.15350 206 GLU B O 1
ATOM 2133 N N . GLN B 1 134 ? 55.57315 24.98165 39.70171 1.000 50.52700 207 GLN B N 1
ATOM 2134 C CA . GLN B 1 134 ? 55.30293 26.35635 40.10900 1.000 49.12120 207 GLN B CA 1
ATOM 2135 C C . GLN B 1 134 ? 54.15538 26.96416 39.31416 1.000 52.35374 207 GLN B C 1
ATOM 2136 O O . GLN B 1 134 ? 53.40682 27.79399 39.84550 1.000 51.49202 207 GLN B O 1
ATOM 2142 N N . PHE B 1 135 ? 54.00835 26.57743 38.04591 1.000 46.91461 208 PHE B N 1
ATOM 2143 C CA . PHE B 1 135 ? 52.84516 27.00024 37.27351 1.000 44.55155 208 PHE B CA 1
ATOM 2144 C C . PHE B 1 135 ? 51.55685 26.58628 37.97298 1.000 47.99334 208 PHE B C 1
ATOM 2145 O O . PHE B 1 135 ? 50.63975 27.39707 38.14820 1.000 46.08713 208 PHE B O 1
ATOM 2153 N N . TYR B 1 136 ? 51.48330 25.32780 38.40738 1.000 45.16039 209 TYR B N 1
ATOM 2154 C CA . TYR B 1 136 ? 50.25573 24.82329 39.00619 1.000 51.13022 209 TYR B CA 1
ATOM 2155 C C . TYR B 1 136 ? 50.06765 25.30225 40.43759 1.000 56.41629 209 TYR B C 1
ATOM 2156 O O . TYR B 1 136 ? 48.92686 25.39880 40.89975 1.000 53.90955 209 TYR B O 1
ATOM 2165 N N . LEU B 1 137 ? 51.15151 25.62128 41.14807 1.000 55.93548 210 LEU B N 1
ATOM 2166 C CA . LEU B 1 137 ? 50.99768 26.22904 42.46503 1.000 55.86710 210 LEU B CA 1
ATOM 2167 C C . LEU B 1 137 ? 50.31812 27.58820 42.35200 1.000 61.11192 210 LEU B C 1
ATOM 2168 O O . LEU B 1 137 ? 49.38108 27.89158 43.09891 1.000 64.47965 210 LEU B O 1
ATOM 2173 N N . LYS B 1 138 ? 50.76813 28.41554 41.40394 1.000 54.48062 211 LYS B N 1
ATOM 2174 C CA . LYS B 1 138 ? 50.14490 29.71996 41.20274 1.000 52.41604 211 LYS B CA 1
ATOM 2175 C C . LYS B 1 138 ? 48.73500 29.58204 40.64210 1.000 54.67885 211 LYS B C 1
ATOM 2176 O O . LYS B 1 138 ? 47.81383 30.27929 41.08561 1.000 53.96205 211 LYS B O 1
ATOM 2182 N N . LEU B 1 139 ? 48.54920 28.69767 39.65862 1.000 49.64273 212 LEU B N 1
ATOM 2183 C CA . LEU B 1 139 ? 47.22312 28.49625 39.08392 1.000 45.28853 212 LEU B CA 1
ATOM 2184 C C . LEU B 1 139 ? 46.24318 28.00354 40.13980 1.000 52.13813 212 LEU B C 1
ATOM 2185 O O . LEU B 1 139 ? 45.11649 28.50244 40.23854 1.000 52.66846 212 LEU B O 1
ATOM 2190 N N . ASN B 1 140 ? 46.66239 27.02856 40.95081 1.000 52.81942 213 ASN B N 1
ATOM 2191 C CA . ASN B 1 140 ? 45.80476 26.55482 42.03116 1.000 51.81339 213 ASN B CA 1
ATOM 2192 C C . ASN B 1 140 ? 45.54032 27.65492 43.04929 1.000 57.18529 213 ASN B C 1
ATOM 2193 O O . ASN B 1 140 ? 44.45654 27.70526 43.64323 1.000 51.32637 213 ASN B O 1
ATOM 2198 N N . GLU B 1 141 ? 46.51081 28.54915 43.25375 1.000 50.40016 214 GLU B N 1
ATOM 2199 C CA . GLU B 1 141 ? 46.30751 29.66919 44.16460 1.000 54.86224 214 GLU B CA 1
ATOM 2200 C C . GLU B 1 141 ? 45.26953 30.64264 43.61997 1.000 56.37099 214 GLU B C 1
ATOM 2201 O O . GLU B 1 141 ? 44.42655 31.14505 44.37154 1.000 59.80318 214 GLU B O 1
ATOM 2207 N N . LEU B 1 142 ? 45.31016 30.91840 42.31430 1.000 49.61620 215 LEU B N 1
ATOM 2208 C CA . LEU B 1 142 ? 44.35697 31.85770 41.73414 1.000 51.52101 215 LEU B CA 1
ATOM 2209 C C . LEU B 1 142 ? 42.93661 31.30429 41.74956 1.000 54.11828 215 LEU B C 1
ATOM 2210 O O . LEU B 1 142 ? 41.97708 32.07291 41.87995 1.000 54.24441 215 LEU B O 1
ATOM 2215 N N . ILE B 1 143 ? 42.78188 29.98428 41.61909 1.000 53.66679 216 ILE B N 1
ATOM 2216 C CA . ILE B 1 143 ? 41.45582 29.37601 41.69802 1.000 50.17517 216 ILE B CA 1
ATOM 2217 C C . ILE B 1 143 ? 40.87788 29.55101 43.09715 1.000 56.08178 216 ILE B C 1
ATOM 2218 O O . ILE B 1 143 ? 39.70224 29.89833 43.26545 1.000 59.31966 216 ILE B O 1
ATOM 2223 N N . GLN B 1 144 ? 41.70003 29.31208 44.12301 1.000 52.30319 217 GLN B N 1
ATOM 2224 C CA . GLN B 1 144 ? 41.23451 29.45841 45.49840 1.000 55.97383 217 GLN B CA 1
ATOM 2225 C C . GLN B 1 144 ? 40.88231 30.90613 45.81490 1.000 59.27241 217 GLN B C 1
ATOM 2226 O O . GLN B 1 144 ? 39.85543 31.17958 46.44721 1.000 60.74304 217 GLN B O 1
ATOM 2232 N N . GLU B 1 145 ? 41.72380 31.84829 45.38512 1.000 58.96325 218 GLU B N 1
ATOM 2233 C CA . GLU B 1 145 ? 41.50775 33.25408 45.70754 1.000 62.64123 218 GLU B CA 1
ATOM 2234 C C . GLU B 1 145 ? 40.27406 33.82921 45.02712 1.000 58.88518 218 GLU B C 1
ATOM 2235 O O . GLU B 1 145 ? 39.77746 34.87567 45.45595 1.000 63.51648 218 GLU B O 1
ATOM 2241 N N . ASN B 1 146 ? 39.76982 33.17851 43.98154 1.000 54.24689 219 ASN B N 1
ATOM 2242 C CA . ASN B 1 146 ? 38.55797 33.62226 43.30891 1.000 59.97675 219 ASN B CA 1
ATOM 2243 C C . ASN B 1 146 ? 37.37167 32.70968 43.59006 1.000 59.70025 219 ASN B C 1
ATOM 2244 O O . ASN B 1 146 ? 36.36027 32.79024 42.88480 1.000 62.43541 219 ASN B O 1
ATOM 2249 N N . ASN B 1 147 ? 37.47983 31.84199 44.60057 1.000 63.34601 220 ASN B N 1
ATOM 2250 C CA . ASN B 1 147 ? 36.36748 31.01277 45.07206 1.000 69.63598 220 ASN B CA 1
ATOM 2251 C C . ASN B 1 147 ? 35.82634 30.11092 43.96564 1.000 62.66257 220 ASN B C 1
ATOM 2252 O O . ASN B 1 147 ? 34.61502 29.94673 43.80994 1.000 59.63895 220 ASN B O 1
ATOM 2257 N N . LEU B 1 148 ? 36.73498 29.51078 43.19537 1.000 54.57980 221 LEU B N 1
ATOM 2258 C CA . LEU B 1 148 ? 36.36571 28.66083 42.06950 1.000 54.77349 221 LEU B CA 1
ATOM 2259 C C . LEU B 1 148 ? 36.81031 27.21724 42.27225 1.000 49.70371 221 LEU B C 1
ATOM 2260 O O . LEU B 1 148 ? 36.92938 26.46542 41.30042 1.000 48.92578 221 LEU B O 1
ATOM 2265 N N . THR B 1 149 ? 37.03810 26.81242 43.52386 1.000 48.83720 222 THR B N 1
ATOM 2266 C CA . THR B 1 149 ? 37.57025 25.48211 43.79789 1.000 47.92998 222 THR B CA 1
ATOM 2267 C C . THR B 1 149 ? 36.58969 24.38051 43.41342 1.000 48.44074 222 THR B C 1
ATOM 2268 O O . THR B 1 149 ? 37.01331 23.26323 43.09881 1.000 53.37577 222 THR B O 1
ATOM 2272 N N . ASN B 1 150 ? 35.28939 24.66771 43.42835 1.000 50.66172 223 ASN B N 1
ATOM 2273 C CA . ASN B 1 150 ? 34.28228 23.67706 43.07264 1.000 56.76738 223 ASN B CA 1
ATOM 2274 C C . ASN B 1 150 ? 33.98591 23.62804 41.58004 1.000 54.97864 223 ASN B C 1
ATOM 2275 O O . ASN B 1 150 ? 33.35456 22.66916 41.12294 1.000 56.48137 223 ASN B O 1
ATOM 2280 N N . ASN B 1 151 ? 34.42406 24.62327 40.81134 1.000 48.41126 224 ASN B N 1
ATOM 2281 C CA . ASN B 1 151 ? 34.19330 24.63926 39.37266 1.000 49.17263 224 ASN B CA 1
ATOM 2282 C C . ASN B 1 151 ? 35.40710 24.21281 38.56113 1.000 50.39420 224 ASN B C 1
ATOM 2283 O O . ASN B 1 151 ? 35.24557 23.68303 37.45733 1.000 50.12822 224 ASN B O 1
ATOM 2288 N N . ILE B 1 152 ? 36.61594 24.42819 39.07022 1.000 47.02384 225 ILE B N 1
ATOM 2289 C CA . ILE B 1 152 ? 37.83588 24.21944 38.30165 1.000 42.00096 225 ILE B CA 1
ATOM 2290 C C . ILE B 1 152 ? 38.72662 23.25524 39.06962 1.000 43.09587 225 ILE B C 1
ATOM 2291 O O . ILE B 1 152 ? 39.14916 23.55265 40.19340 1.000 44.99684 225 ILE B O 1
ATOM 2296 N N . THR B 1 153 ? 39.00117 22.09968 38.46844 1.000 45.42103 226 THR B N 1
ATOM 2297 C CA . THR B 1 153 ? 39.83497 21.06401 39.06172 1.000 49.47033 226 THR B CA 1
ATOM 2298 C C . THR B 1 153 ? 40.88403 20.62959 38.04485 1.000 44.69663 226 THR B C 1
ATOM 2299 O O . THR B 1 153 ? 40.97853 21.18118 36.94399 1.000 39.91935 226 THR B O 1
ATOM 2303 N N . PHE B 1 154 ? 41.67851 19.62762 38.41521 1.000 47.73508 227 PHE B N 1
ATOM 2304 C CA . PHE B 1 154 ? 42.78303 19.16913 37.58705 1.000 46.60302 227 PHE B CA 1
ATOM 2305 C C . PHE B 1 154 ? 42.59147 17.70923 37.19070 1.000 52.54209 227 PHE B C 1
ATOM 2306 O O . PHE B 1 154 ? 42.01658 16.91300 37.93862 1.000 45.80952 227 PHE B O 1
ATOM 2314 N N . CYS B 1 155 ? 43.06897 17.37061 35.99284 1.000 51.49113 228 CYS B N 1
ATOM 2315 C CA . CYS B 1 155 ? 42.85955 16.05828 35.39933 1.000 50.18322 228 CYS B CA 1
ATOM 2316 C C . CYS B 1 155 ? 44.18987 15.46675 34.95394 1.000 53.11043 228 CYS B C 1
ATOM 2317 O O . CYS B 1 155 ? 45.15983 16.18662 34.69946 1.000 51.59230 228 CYS B O 1
ATOM 2320 N N . ASP B 1 156 ? 44.22102 14.13659 34.85404 1.000 52.11441 229 ASP B N 1
ATOM 2321 C CA . ASP B 1 156 ? 45.41394 13.42593 34.41675 1.000 56.81392 229 ASP B CA 1
ATOM 2322 C C . ASP B 1 156 ? 45.33109 13.15070 32.91424 1.000 60.04494 229 ASP B C 1
ATOM 2323 O O . ASP B 1 156 ? 44.46832 13.68184 32.21007 1.000 61.86551 229 ASP B O 1
ATOM 2328 N N . LYS B 1 157 ? 46.23363 12.30274 32.40957 1.000 67.17714 230 LYS B N 1
ATOM 2329 C CA . LYS B 1 157 ? 46.20924 11.93970 30.99541 1.000 75.24742 230 LYS B CA 1
ATOM 2330 C C . LYS B 1 157 ? 44.90364 11.25768 30.61178 1.000 73.32766 230 LYS B C 1
ATOM 2331 O O . LYS B 1 157 ? 44.48871 11.32094 29.44882 1.000 73.59211 230 LYS B O 1
ATOM 2337 N N . ASN B 1 158 ? 44.24646 10.60128 31.56790 1.000 71.83138 231 ASN B N 1
ATOM 2338 C CA . ASN B 1 158 ? 43.03050 9.84508 31.30957 1.000 73.37932 231 ASN B CA 1
ATOM 2339 C C . ASN B 1 158 ? 41.76632 10.63772 31.63118 1.000 72.85836 231 ASN B C 1
ATOM 2340 O O . ASN B 1 158 ? 40.69554 10.04303 31.79478 1.000 75.02204 231 ASN B O 1
ATOM 2345 N N . LEU B 1 159 ? 41.87067 11.96655 31.70985 1.000 70.76774 232 LEU B N 1
ATOM 2346 C CA . LEU B 1 159 ? 40.73305 12.85446 31.97235 1.000 72.85708 232 LEU B CA 1
ATOM 2347 C C . LEU B 1 159 ? 40.05460 12.54116 33.30499 1.000 77.93892 232 LEU B C 1
ATOM 2348 O O . LEU B 1 159 ? 38.85225 12.76411 33.46695 1.000 79.02361 232 LEU B O 1
ATOM 2353 N N . GLN B 1 160 ? 40.81686 12.02946 34.26858 1.000 79.69585 233 GLN B N 1
ATOM 2354 C CA . GLN B 1 160 ? 40.31568 11.72372 35.60091 1.000 81.46781 233 GLN B CA 1
ATOM 2355 C C . GLN B 1 160 ? 40.87052 12.72805 36.60280 1.000 74.99292 233 GLN B C 1
ATOM 2356 O O . GLN B 1 160 ? 42.01966 13.16490 36.48559 1.000 66.89651 233 GLN B O 1
ATOM 2362 N N . GLY B 1 161 ? 40.05275 13.08824 37.58791 1.000 73.04442 234 GLY B N 1
ATOM 2363 C CA . GLY B 1 161 ? 40.45587 14.04706 38.60141 1.000 72.79460 234 GLY B CA 1
ATOM 2364 C C . GLY B 1 161 ? 41.50807 13.52182 39.55982 1.000 75.62025 234 GLY B C 1
ATOM 2365 O O . GLY B 1 161 ? 42.44757 14.23390 39.91980 1.000 71.33415 234 GLY B O 1
#

Sequence (287 aa):
SPAFALAVGYFKNFIFPAITQIKENGEVNPKICIYKPKHFDELTSTNIDMIKAELTNKKYNLSEINLSLKGARARRDILTLNKKSKIHSYFDFPNTLLSLYSYVDSELKKKKFVELLIEQFYLKLNELIQENNLTNNITFCDKNLQGLSPAFALAVGYFKNFIFPAITQIKENGEVNPKICIYKPKHFDELTSTNIDMIKAELTNKKYNLSEINLSLKGARARRDILTLNKKSKIHSYFDFPNTLLSLYSYVKKFVELLIEQFYLKLNELIQENNLTNNITFCDKNLQG

Nearest PDB structures (foldseek):
  6wt4-assembly1_A  TM=1.007E+00  e=9.988E-29  Flavobacteriaceae
  6wt4-assembly1_B  TM=1.001E+00  e=2.960E-24  Flavobacteriaceae
  6wt5-assembly2_D  TM=7.379E-01  e=5.770E-05  Capnocytophaga granulosa
  6wt5-assembly2_C  TM=6.733E-01  e=8.316E-05  Capnocytophaga granulosa
  7una-assembly1_B  TM=7.297E-01  e=1.457E-03  Sphingobacterium faecium

Solvent-accessible surface area: 14353 Å² total; per-residue (Å²): 60,20,0,64,2,8,0,5,11,20,0,66,22,32,0,66,8,0,0,38,10,6,83,121,103,53,31,126,91,0,67,0,18,0,0,68,0,82,112,33,96,22,13,48,36,112,16,4,86,66,2,63,55,29,11,94,109,70,136,32,92,101,36,108,12,93,15,98,31,196,42,37,24,23,92,58,68,14,52,1,28,50,55,48,189,82,85,30,13,2,15,9,0,15,27,0,25,1,0,71,30,51,27,94,100,92,116,133,49,75,127,86,0,32,83,1,0,93,44,0,7,112,45,0,70,70,20,1,97,118,53,125,16,64,107,7,3,56,29,4,50,96,74,20,102,52,178,75,22,0,63,1,6,0,8,11,18,2,92,26,31,0,71,9,0,1,44,7,5,80,128,98,51,27,136,90,0,86,0,19,0,0,88,1,65,117,63,97,22,13,61,48,109,12,3,78,91,2,59,67,20,12,100,109,95,124,22,94,109,32,109,6,77,15,98,43,180,30,38,32,22,90,51,85,13,56,1,27,41,72,35,182,92,81,20,6,3,20,14,0,16,28,0,25,1,0,150,50,58,82,202,120,99,1,36,88,6,0,92,50,0,6,111,42,0,58,73,17,4,107,112,56,130,13,81,114,11,5,68,37,10,61,79,81,26,115,101

Organism: Flavobacteriaceae sp. genome_bin_11 (NCBI:txid2778089)

B-factor: mean 52.57, std 19.24, range [23.04, 121.53]

Secondary structure (DSSP, 8-state):
-HHHHHHHHHIIIIIHHHHHHHHHTT-SS-EEEEE---SGGGGSHHHHHHHHHHHHHTTEEEEEEE--SSS--S--EEEEEEETTSSEEEE--GGGGGHHHHH--HHHHHHHHHHHHHHHHHHHHHHHHHTT-TTTEEEE-TTS-B-/-HHHHHHHHHIIIIIHHHHHHHHHTT-SS-EEEEE---SGGGGSHHHHHHHHHHHHHTTEEEEEEE--SSS--S--EEEEEEETTSSEEEE--GGGGGHHHH---HHHHHHHHHHHHHHHHHHHTT-TTTEEEE-TTS--

Radius of gyration: 18.55 Å; Cα contacts (8 Å, |Δi|>4): 455; chains: 2; bounding box: 44×46×46 Å